Protein AF-E7RQT3-F1 (afdb_monomer_lite)

InterPro domains:
  IPR021632 Protein of unknown function DUF3239 [PF11580] (92-200)
  IPR023124 DUF3239 domain superfamily [G3DSA:2.40.410.10] (87-214)

Organism: NCBI:txid873533

Foldseek 3Di:
DDDPLPFFDDDPLDIASDAAPDDFAVVLLVVFVPLLVVLQVLLVVLQVLLVVLQVVLVVCVVVVVNVVSVVSNVSSVVSNVSSVVSNVVSDCCLRRRFYWWKKWFADLVQTKIKIKDFFASDPPVDTWIKIAIATGDDDPPWDSDGLTIFIWGKDFDDDDPRTTFFIDTHTPSSGDPPNVSRVVSSVVDDVLNSVLNVLPPADPPDPHGGIWIWDQDPPPRHIDTDWDWDDDDFKIATHGPQKDWDKDADPPRKIKIKIFGDDPPGFKIKIKIKDLADDDQVVVVVVVLVVQCVDPQCVQKDKDDWDWDDQANFIWIKIKIWTDDPNQIKIKIWTWGADPRMIMIMMIMGSDPPCCRNVVRGSNGIGGD

Sequence (369 aa):
MENQNETGSSFNFSRASRTSDVEVNKELMKKYDEQRAMFMRLSWRQFGLFLIMFSLSLKLYVDAHWVWGTLPMLIALFALFRFYMYRNAGGSSAYTSGLLVPAIIVRTNPVELVALADVCCDDTGEEQFAYKRFAVKSLPMHKVVEGERIPCMALFGGSTNGQWTNFEPRPLCWVTDDAAAIKRNIDRIEEREWDILSKITDDTSAATDDIVLLDMDKHTGEVRRKTNKIEYEDVSFCYPDSWKTEREEGDNGSYYIDCEKKGDDSSEIITITAVSAQIDVFAKLEETLNTMKEQKVYRNMCTEPVRNVSLGDNDAILCSFVCSFSGTKYFGRIYILNVSGKTFTVLMQDEEDAFENKFKFFTDSFTIK

Radius of gyration: 26.19 Å; chains: 1; bounding box: 65×68×62 Å

Structure (mmCIF, N/CA/C/O backbone):
data_AF-E7RQT3-F1
#
_entry.id   AF-E7RQT3-F1
#
loop_
_atom_site.group_PDB
_atom_site.id
_atom_site.type_symbol
_atom_site.label_atom_id
_atom_site.label_alt_id
_atom_site.label_comp_id
_atom_site.label_asym_id
_atom_site.label_entity_id
_atom_site.label_seq_id
_atom_site.pdbx_PDB_ins_code
_atom_site.Cartn_x
_atom_site.Cartn_y
_atom_site.Cartn_z
_atom_site.occupancy
_atom_site.B_iso_or_equiv
_atom_site.auth_seq_id
_atom_site.auth_comp_id
_atom_site.auth_asym_id
_atom_site.auth_atom_id
_atom_site.pdbx_PDB_model_num
ATOM 1 N N . MET A 1 1 ? 34.048 -25.238 -9.239 1.00 31.42 1 MET A N 1
ATOM 2 C CA . MET A 1 1 ? 32.967 -24.618 -10.027 1.00 31.42 1 MET A CA 1
ATOM 3 C C . MET A 1 1 ? 32.603 -23.354 -9.284 1.00 31.42 1 MET A C 1
ATOM 5 O O . MET A 1 1 ? 32.236 -23.447 -8.121 1.00 31.42 1 MET A O 1
ATOM 9 N N . GLU A 1 2 ? 32.935 -22.213 -9.880 1.00 26.44 2 GLU A N 1
ATOM 10 C CA . GLU A 1 2 ? 32.870 -20.885 -9.264 1.00 26.44 2 GLU A CA 1
ATOM 11 C C . GLU A 1 2 ? 31.447 -20.501 -8.864 1.00 26.44 2 GLU A C 1
ATOM 13 O O . GLU A 1 2 ? 30.480 -20.777 -9.568 1.00 26.44 2 GLU A O 1
ATOM 18 N N . ASN A 1 3 ? 31.360 -19.885 -7.691 1.00 27.86 3 ASN A N 1
ATOM 19 C CA . ASN A 1 3 ? 30.148 -19.508 -6.988 1.00 27.86 3 ASN A CA 1
ATOM 20 C C . ASN A 1 3 ? 29.629 -18.185 -7.583 1.00 27.86 3 ASN A C 1
ATOM 22 O O . ASN A 1 3 ? 30.109 -17.117 -7.209 1.00 27.86 3 ASN A O 1
ATOM 26 N N . GLN A 1 4 ? 28.697 -18.243 -8.540 1.00 30.86 4 GLN A N 1
ATOM 27 C CA . GLN A 1 4 ? 28.063 -17.064 -9.157 1.00 30.86 4 GLN A CA 1
ATOM 28 C C . GLN A 1 4 ? 26.979 -16.446 -8.253 1.00 30.86 4 GLN A C 1
ATOM 30 O O . GLN A 1 4 ? 25.835 -16.254 -8.660 1.00 30.86 4 GLN A O 1
ATOM 35 N N . ASN A 1 5 ? 27.348 -16.084 -7.023 1.00 34.59 5 ASN A N 1
ATOM 36 C CA . ASN A 1 5 ? 26.600 -15.089 -6.251 1.00 34.59 5 ASN A CA 1
ATOM 37 C C . ASN A 1 5 ? 26.983 -13.698 -6.778 1.00 34.59 5 ASN A C 1
ATOM 39 O O . ASN A 1 5 ? 27.710 -12.945 -6.132 1.00 34.59 5 ASN A O 1
ATOM 43 N N . GLU A 1 6 ? 26.568 -13.384 -8.006 1.00 40.81 6 GLU A N 1
ATOM 44 C CA . GLU A 1 6 ? 26.830 -12.084 -8.620 1.00 40.81 6 GLU A CA 1
ATOM 45 C C . GLU A 1 6 ? 25.869 -11.045 -8.027 1.00 40.81 6 GLU A C 1
ATOM 47 O O . GLU A 1 6 ? 24.740 -10.857 -8.481 1.00 40.81 6 GLU A O 1
ATOM 52 N N . THR A 1 7 ? 26.330 -10.381 -6.963 1.00 41.00 7 THR A N 1
ATOM 53 C CA . THR A 1 7 ? 25.746 -9.133 -6.465 1.00 41.00 7 THR A CA 1
ATOM 54 C C . THR A 1 7 ? 25.663 -8.133 -7.616 1.00 41.00 7 THR A C 1
ATOM 56 O O . THR A 1 7 ? 26.686 -7.826 -8.233 1.00 41.00 7 THR A O 1
ATOM 59 N N . GLY A 1 8 ? 24.462 -7.629 -7.906 1.00 42.09 8 GLY A N 1
ATOM 60 C CA . GLY A 1 8 ? 24.250 -6.640 -8.964 1.00 42.09 8 GLY A CA 1
ATOM 61 C C . GLY A 1 8 ? 25.023 -5.342 -8.707 1.00 42.09 8 GLY A C 1
ATOM 62 O O . GLY A 1 8 ? 25.388 -5.025 -7.572 1.00 42.09 8 GLY A O 1
ATOM 63 N N . SER A 1 9 ? 25.286 -4.577 -9.770 1.00 38.34 9 SER A N 1
ATOM 64 C CA . SER A 1 9 ? 25.902 -3.253 -9.647 1.00 38.34 9 SER A CA 1
ATOM 65 C C . SER A 1 9 ? 25.012 -2.329 -8.814 1.00 38.34 9 SER A C 1
ATOM 67 O O . SER A 1 9 ? 23.802 -2.262 -9.033 1.00 38.34 9 SER A O 1
ATOM 69 N N . SER A 1 10 ? 25.602 -1.616 -7.851 1.00 43.25 10 SER A N 1
ATOM 70 C CA . SER A 1 10 ? 24.851 -0.683 -7.016 1.00 43.25 10 SER A CA 1
ATOM 71 C C . SER A 1 10 ? 24.311 0.465 -7.867 1.00 43.25 10 SER A C 1
ATOM 73 O O . SER A 1 10 ? 25.052 1.178 -8.547 1.00 43.25 10 SER A O 1
ATOM 75 N N . PHE A 1 11 ? 22.997 0.656 -7.826 1.00 41.22 11 PHE A N 1
ATOM 76 C CA . PHE A 1 11 ? 22.326 1.796 -8.438 1.00 41.22 11 PHE A CA 1
ATOM 77 C C . PHE A 1 11 ? 21.323 2.350 -7.423 1.00 41.22 11 PHE A C 1
ATOM 79 O O . PHE A 1 11 ? 20.548 1.598 -6.843 1.00 41.22 11 PHE A O 1
ATOM 86 N N . ASN A 1 12 ? 21.367 3.662 -7.162 1.00 41.38 12 ASN A N 1
ATOM 87 C CA . ASN A 1 12 ? 20.548 4.333 -6.138 1.00 41.38 12 ASN A CA 1
ATOM 88 C C . ASN A 1 12 ? 20.672 3.753 -4.711 1.00 41.38 12 ASN A C 1
ATOM 90 O O . ASN A 1 12 ? 19.672 3.642 -4.016 1.00 41.38 12 ASN A O 1
ATOM 94 N N . PHE A 1 13 ? 21.881 3.393 -4.260 1.00 41.84 13 PHE A N 1
ATOM 95 C CA . PHE A 1 13 ? 22.144 2.808 -2.925 1.00 41.84 13 PHE A CA 1
ATOM 96 C C . PHE A 1 13 ? 21.437 1.471 -2.636 1.00 41.84 13 PHE A C 1
ATOM 98 O O . PHE A 1 13 ? 21.632 0.908 -1.567 1.00 41.84 13 PHE A O 1
ATOM 105 N N . SER A 1 14 ? 20.693 0.918 -3.595 1.00 44.56 14 SER A N 1
ATOM 106 C CA . SER A 1 14 ? 20.189 -0.447 -3.533 1.00 44.56 14 SER A CA 1
ATOM 107 C C . SER A 1 14 ? 21.290 -1.406 -3.984 1.00 44.56 14 SER A C 1
ATOM 109 O O . SER A 1 14 ? 21.919 -1.207 -5.032 1.00 44.56 14 SER A O 1
ATOM 111 N N . ARG A 1 15 ? 21.560 -2.430 -3.173 1.00 49.28 15 ARG A N 1
ATOM 112 C CA . ARG A 1 15 ? 22.445 -3.538 -3.525 1.00 49.28 15 ARG A CA 1
ATOM 113 C C . ARG A 1 15 ? 21.573 -4.763 -3.750 1.00 49.28 15 ARG A C 1
ATOM 115 O O . ARG A 1 15 ? 20.912 -5.235 -2.835 1.00 49.28 15 ARG A O 1
ATOM 122 N N . ALA A 1 16 ? 21.564 -5.272 -4.976 1.00 52.59 16 ALA A N 1
ATOM 123 C CA . ALA A 1 16 ? 20.867 -6.509 -5.272 1.00 52.59 16 ALA A CA 1
ATOM 124 C C . ALA A 1 16 ? 21.651 -7.680 -4.658 1.00 52.59 16 ALA A C 1
ATOM 126 O O . ALA A 1 16 ? 22.722 -8.029 -5.162 1.00 52.59 16 ALA A O 1
ATOM 127 N N . SER A 1 17 ? 21.121 -8.294 -3.595 1.00 60.78 17 SER A N 1
ATOM 128 C CA . SER A 1 17 ? 21.601 -9.592 -3.093 1.00 60.78 17 SER A CA 1
ATOM 129 C C . SER A 1 17 ? 21.492 -10.676 -4.176 1.00 60.78 17 SER A C 1
ATOM 131 O O . SER A 1 17 ? 22.317 -11.586 -4.230 1.00 60.78 17 SER A O 1
ATOM 133 N N . ARG A 1 18 ? 20.538 -10.512 -5.110 1.00 78.19 18 ARG A N 1
ATOM 134 C CA . ARG A 1 18 ? 20.384 -11.294 -6.346 1.00 78.19 18 ARG A CA 1
ATOM 135 C C . ARG A 1 18 ? 19.880 -10.445 -7.523 1.00 78.19 18 ARG A C 1
ATOM 137 O O . ARG A 1 18 ? 18.913 -9.700 -7.391 1.00 78.19 18 ARG A O 1
ATOM 144 N N . THR A 1 19 ? 20.498 -10.585 -8.696 1.00 80.00 19 THR A N 1
ATOM 145 C CA . THR A 1 19 ? 20.064 -9.926 -9.948 1.00 80.00 19 THR A CA 1
ATOM 146 C C . THR A 1 19 ? 19.604 -10.938 -11.000 1.00 80.00 19 THR A C 1
ATOM 148 O O . THR A 1 19 ? 19.941 -12.121 -10.912 1.00 80.00 19 THR A O 1
ATOM 151 N N . SER A 1 20 ? 18.854 -10.491 -12.007 1.00 81.88 20 SER A N 1
ATOM 152 C CA . SER A 1 20 ? 18.431 -11.334 -13.128 1.00 81.88 20 SER A CA 1
ATOM 153 C C . SER A 1 20 ? 19.549 -11.531 -14.160 1.00 81.88 20 SER A C 1
ATOM 155 O O . SER A 1 20 ? 20.345 -10.631 -14.408 1.00 81.88 20 SER A O 1
ATOM 157 N N . ASP A 1 21 ? 19.591 -12.714 -14.781 1.00 85.06 21 ASP A N 1
ATOM 158 C CA . ASP A 1 21 ? 20.449 -13.055 -15.931 1.00 85.06 21 ASP A CA 1
ATOM 159 C C . ASP A 1 21 ? 19.801 -12.716 -17.290 1.00 85.06 21 ASP A C 1
ATOM 161 O O . ASP A 1 21 ? 20.327 -13.081 -18.340 1.00 85.06 21 ASP A O 1
ATOM 165 N N . VAL A 1 22 ? 18.639 -12.056 -17.291 1.00 86.38 22 VAL A N 1
ATOM 166 C CA . VAL A 1 22 ? 17.876 -11.763 -18.509 1.00 86.38 22 VAL A CA 1
ATOM 167 C C . VAL A 1 22 ? 18.553 -10.690 -19.368 1.00 86.38 22 VAL A C 1
ATOM 169 O O . VAL A 1 22 ? 18.832 -9.579 -18.915 1.00 86.38 22 VAL A O 1
ATOM 172 N N . GLU A 1 23 ? 18.720 -10.982 -20.660 1.00 87.19 23 GLU A N 1
ATOM 173 C CA . GLU A 1 23 ? 19.093 -9.975 -21.652 1.00 87.19 23 GLU A CA 1
ATOM 174 C C . GLU A 1 23 ? 17.897 -9.064 -21.972 1.00 87.19 23 GLU A C 1
ATOM 176 O O . GLU A 1 23 ? 16.826 -9.519 -22.377 1.00 87.19 23 GLU A O 1
ATOM 181 N N . VAL A 1 24 ? 18.079 -7.752 -21.795 1.00 89.12 24 VAL A N 1
ATOM 182 C CA . VAL A 1 24 ? 17.000 -6.771 -21.967 1.00 89.12 24 VAL A CA 1
ATOM 183 C C . VAL A 1 24 ? 16.692 -6.549 -23.448 1.00 89.12 24 VAL A C 1
ATOM 185 O O . VAL A 1 24 ? 17.368 -5.780 -24.143 1.00 89.12 24 VAL A O 1
ATOM 188 N N . ASN A 1 25 ? 15.584 -7.121 -23.912 1.00 91.94 25 ASN A N 1
ATOM 189 C CA . ASN A 1 25 ? 14.989 -6.790 -25.196 1.00 91.94 25 ASN A CA 1
ATOM 190 C C . ASN A 1 25 ? 14.322 -5.409 -25.119 1.00 91.94 25 ASN A C 1
ATOM 192 O O . ASN A 1 25 ? 13.222 -5.215 -24.587 1.0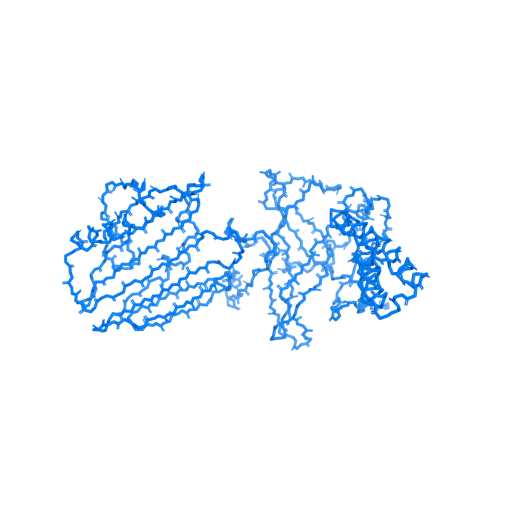0 91.94 25 ASN A O 1
ATOM 196 N N . LYS A 1 26 ? 15.001 -4.416 -25.701 1.00 88.94 26 LYS A N 1
ATOM 197 C CA . LYS A 1 26 ? 14.542 -3.024 -25.692 1.00 88.94 26 LYS A CA 1
ATOM 198 C C . LYS A 1 26 ? 13.195 -2.840 -26.377 1.00 88.94 26 LYS A C 1
ATOM 200 O O . LYS A 1 26 ? 12.496 -1.912 -25.990 1.00 88.94 26 LYS A O 1
ATOM 205 N N . GLU A 1 27 ? 12.838 -3.636 -27.385 1.00 89.81 27 GLU A N 1
ATOM 206 C CA . GLU A 1 27 ? 11.569 -3.489 -28.110 1.00 89.81 27 GLU A CA 1
ATOM 207 C C . GLU A 1 27 ? 10.380 -3.932 -27.262 1.00 89.81 27 GLU A C 1
ATOM 209 O O . GLU A 1 27 ? 9.407 -3.181 -27.153 1.00 89.81 27 GLU A O 1
ATOM 214 N N . LEU A 1 28 ? 10.505 -5.079 -26.585 1.00 91.19 28 LEU A N 1
ATOM 215 C CA . LEU A 1 28 ? 9.524 -5.543 -25.601 1.00 91.19 28 LEU A CA 1
ATOM 216 C C . LEU A 1 28 ? 9.371 -4.518 -24.476 1.00 91.19 28 LEU A C 1
ATOM 218 O O . LEU A 1 28 ? 8.250 -4.098 -24.186 1.00 91.19 28 LEU A O 1
ATOM 222 N N . MET A 1 29 ? 10.494 -3.993 -23.971 1.00 90.06 29 MET A N 1
ATOM 223 C CA . MET A 1 29 ? 10.486 -2.936 -22.959 1.00 90.06 29 MET A CA 1
ATOM 224 C C . MET A 1 29 ? 9.713 -1.700 -23.439 1.00 90.06 29 MET A C 1
ATOM 226 O O . MET A 1 29 ? 8.955 -1.113 -22.678 1.00 90.06 29 MET A O 1
ATOM 230 N N . LYS A 1 30 ? 9.848 -1.271 -24.707 1.00 87.19 30 LYS A N 1
ATOM 231 C CA . LYS A 1 30 ? 9.064 -0.117 -25.197 1.00 87.19 30 LYS A CA 1
ATOM 232 C C . LYS A 1 30 ? 7.568 -0.402 -25.267 1.00 87.19 30 LYS A C 1
ATOM 234 O O . LYS A 1 30 ? 6.799 0.555 -25.205 1.00 87.19 30 LYS A O 1
ATOM 239 N N . LYS A 1 31 ? 7.190 -1.662 -25.476 1.00 89.69 31 LYS A N 1
ATOM 240 C CA . LYS A 1 31 ? 5.811 -2.091 -25.696 1.00 89.69 31 LYS A CA 1
ATOM 241 C C . LYS A 1 31 ? 5.063 -2.332 -24.385 1.00 89.69 31 LYS A C 1
ATOM 243 O O . LYS A 1 31 ? 3.903 -1.944 -24.299 1.00 89.69 31 LYS A O 1
ATOM 248 N N . TYR A 1 32 ? 5.712 -2.966 -23.410 1.00 90.81 32 TYR A N 1
ATOM 249 C CA . TYR A 1 32 ? 5.060 -3.443 -22.188 1.00 90.81 32 TYR A CA 1
ATOM 250 C C . TYR A 1 32 ? 5.449 -2.675 -20.923 1.00 90.81 32 TYR A C 1
ATOM 252 O O . TYR A 1 32 ? 4.638 -2.636 -20.007 1.00 90.81 32 TYR A O 1
ATOM 260 N N . ASP A 1 33 ? 6.626 -2.035 -20.860 1.00 88.88 33 ASP A N 1
ATOM 261 C CA . ASP A 1 33 ? 7.024 -1.284 -19.661 1.00 88.88 33 ASP A CA 1
ATOM 262 C C . ASP A 1 33 ? 6.179 -0.005 -19.516 1.00 88.88 33 ASP A C 1
ATOM 264 O O . ASP A 1 33 ? 6.408 1.023 -20.169 1.00 88.88 33 ASP A O 1
ATOM 268 N N . GLU A 1 34 ? 5.181 -0.087 -18.639 1.00 87.06 34 GLU A N 1
ATOM 269 C CA . GLU A 1 34 ? 4.233 0.993 -18.367 1.00 87.06 34 GLU A CA 1
ATOM 270 C C . GLU A 1 34 ? 4.901 2.182 -17.663 1.00 87.06 34 GLU A C 1
ATOM 272 O O . GLU A 1 34 ? 4.608 3.342 -17.980 1.00 87.06 34 GLU A O 1
ATOM 277 N N . GLN A 1 35 ? 5.869 1.907 -16.783 1.00 82.62 35 GLN A N 1
ATOM 278 C CA . GLN A 1 35 ? 6.643 2.924 -16.069 1.00 82.62 35 GLN A CA 1
ATOM 279 C C . GLN A 1 35 ? 7.480 3.747 -17.050 1.00 82.62 35 GLN A C 1
ATOM 281 O O . GLN A 1 35 ? 7.523 4.981 -17.002 1.00 82.62 35 GLN A O 1
ATOM 286 N N . ARG A 1 36 ? 8.093 3.084 -18.034 1.00 83.19 36 ARG A N 1
ATOM 287 C CA . ARG A 1 36 ? 8.847 3.758 -19.093 1.00 83.19 36 ARG A CA 1
ATOM 288 C C . ARG A 1 36 ? 7.979 4.735 -19.879 1.00 83.19 36 ARG A C 1
ATOM 290 O O . ARG A 1 36 ? 8.444 5.834 -20.183 1.00 83.19 36 ARG A O 1
ATOM 297 N N . ALA A 1 37 ? 6.747 4.370 -20.230 1.00 82.19 37 ALA A N 1
ATOM 298 C CA . ALA A 1 37 ? 5.851 5.265 -20.964 1.00 82.19 37 ALA A CA 1
ATOM 299 C C . ALA A 1 37 ? 5.554 6.550 -20.167 1.00 82.19 37 ALA A C 1
ATOM 301 O O . ALA A 1 37 ? 5.621 7.654 -20.724 1.00 82.19 37 ALA A O 1
ATOM 302 N N . MET A 1 38 ? 5.315 6.417 -18.859 1.00 83.50 38 MET A N 1
ATOM 303 C CA . MET A 1 38 ? 5.130 7.545 -17.943 1.00 83.50 38 MET A CA 1
ATOM 304 C C . MET A 1 38 ? 6.377 8.441 -17.878 1.00 83.50 38 MET A C 1
ATOM 306 O O . MET A 1 38 ? 6.277 9.646 -18.141 1.00 83.50 38 MET A O 1
ATOM 310 N N . PHE A 1 39 ? 7.563 7.873 -17.630 1.00 84.56 39 PHE A N 1
ATOM 311 C CA . PHE A 1 39 ? 8.820 8.635 -17.588 1.00 84.56 39 PHE A CA 1
ATOM 312 C C . PHE A 1 39 ? 9.140 9.316 -18.922 1.00 84.56 39 PHE A C 1
ATOM 314 O O . PHE A 1 39 ? 9.567 10.473 -18.948 1.00 84.56 39 PHE A O 1
ATOM 321 N N . MET A 1 40 ? 8.875 8.652 -20.049 1.00 85.94 40 MET A N 1
ATOM 322 C CA . MET A 1 40 ? 9.055 9.239 -21.375 1.00 85.94 40 MET A CA 1
ATOM 323 C C . MET A 1 40 ? 8.134 10.445 -21.585 1.00 85.94 40 MET A C 1
ATOM 325 O O . MET A 1 40 ? 8.602 11.484 -22.057 1.00 85.94 40 MET A O 1
ATOM 329 N N . ARG A 1 41 ? 6.859 10.360 -21.187 1.00 86.75 41 ARG A N 1
ATOM 330 C CA . ARG A 1 41 ? 5.919 11.490 -21.257 1.00 86.75 41 ARG A CA 1
ATOM 331 C C . ARG A 1 41 ? 6.383 12.663 -20.390 1.00 86.75 41 ARG A C 1
ATOM 333 O O . ARG A 1 41 ? 6.369 13.801 -20.858 1.00 86.75 41 ARG A O 1
ATOM 340 N N . LEU A 1 42 ? 6.825 12.400 -19.159 1.00 88.62 42 LEU A N 1
ATOM 341 C CA . LEU A 1 42 ? 7.365 13.426 -18.260 1.00 88.62 42 LEU A CA 1
ATOM 342 C C . LEU A 1 42 ? 8.636 14.072 -18.824 1.00 88.62 42 LEU A C 1
ATOM 344 O O . LEU A 1 42 ? 8.757 15.297 -18.787 1.00 88.62 42 LEU A O 1
ATOM 348 N N . SER A 1 43 ? 9.537 13.279 -19.413 1.00 88.25 43 SER A N 1
ATOM 349 C CA . SER A 1 43 ? 10.766 13.788 -20.029 1.00 88.25 43 SER A CA 1
ATOM 350 C C . SER A 1 43 ? 10.459 14.796 -21.141 1.00 88.25 43 SER A C 1
ATOM 352 O O . SER A 1 43 ? 10.984 15.907 -21.125 1.00 88.25 43 SER A O 1
ATOM 354 N N . TRP A 1 44 ? 9.529 14.482 -22.048 1.00 91.81 44 TRP A N 1
ATOM 355 C CA . TRP A 1 44 ? 9.173 15.381 -23.146 1.00 91.81 44 TRP A CA 1
ATOM 356 C C . TRP A 1 44 ? 8.538 16.691 -22.672 1.00 91.81 44 TRP A C 1
ATOM 358 O O . TRP A 1 44 ? 8.802 17.736 -23.265 1.00 91.81 44 TRP A O 1
ATOM 368 N N . ARG A 1 45 ? 7.771 16.674 -21.571 1.00 92.94 45 ARG A N 1
ATOM 369 C CA . ARG A 1 45 ? 7.249 17.908 -20.952 1.00 92.94 45 ARG A CA 1
ATOM 370 C C . ARG A 1 45 ? 8.384 18.807 -20.457 1.00 92.94 45 ARG A C 1
ATOM 372 O O . ARG A 1 45 ? 8.355 20.008 -20.709 1.00 92.94 45 ARG A O 1
ATOM 379 N N . GLN A 1 46 ? 9.394 18.231 -19.802 1.00 93.44 46 GLN A N 1
ATOM 380 C CA . GLN A 1 46 ? 10.559 18.986 -19.326 1.00 93.44 46 GLN A CA 1
ATOM 381 C C . GLN A 1 46 ? 11.418 19.511 -20.475 1.00 93.44 46 GLN A C 1
ATOM 383 O O . GLN A 1 46 ? 11.901 20.637 -20.417 1.00 93.44 46 GLN A O 1
ATOM 388 N N . PHE A 1 47 ? 11.552 18.741 -21.554 1.00 95.94 47 PHE A N 1
ATOM 389 C CA . PHE A 1 47 ? 12.253 19.205 -22.746 1.00 95.94 47 PHE A CA 1
ATOM 390 C C . PHE A 1 47 ? 11.539 20.391 -23.411 1.00 95.94 47 PHE A C 1
ATOM 392 O O . PHE A 1 47 ? 12.184 21.365 -23.790 1.00 95.94 47 PHE A O 1
ATOM 399 N N . GLY A 1 48 ? 10.204 20.358 -23.489 1.00 95.94 48 GLY A N 1
ATOM 400 C CA . GLY A 1 48 ? 9.413 21.502 -23.949 1.00 95.94 48 GLY A CA 1
ATOM 401 C C . GLY A 1 48 ? 9.622 22.747 -23.080 1.00 95.94 48 GLY A C 1
ATOM 402 O O . GLY A 1 48 ? 9.869 23.828 -23.612 1.00 95.94 48 GLY A O 1
ATOM 403 N N . LEU A 1 49 ? 9.598 22.592 -21.749 1.00 96.38 49 LEU A N 1
ATOM 404 C CA . LEU A 1 49 ? 9.886 23.684 -20.811 1.00 96.38 49 LEU A CA 1
ATOM 405 C C . LEU A 1 49 ? 11.301 24.248 -21.009 1.00 96.38 49 LEU A C 1
ATOM 407 O O . LEU A 1 49 ? 11.467 25.465 -21.048 1.00 96.38 49 LEU A O 1
ATOM 411 N N . PHE A 1 50 ? 12.302 23.380 -21.192 1.00 97.75 50 PHE A N 1
ATOM 412 C CA . PHE A 1 50 ? 13.668 23.790 -21.516 1.00 97.75 50 PHE A CA 1
ATOM 413 C C . PHE A 1 50 ? 13.703 24.676 -22.765 1.00 97.75 50 PHE A C 1
ATOM 415 O O . PHE A 1 50 ? 14.244 25.775 -22.697 1.00 97.75 50 PHE A O 1
ATOM 422 N N . LEU A 1 51 ? 13.085 24.254 -23.875 1.00 98.00 51 LEU A N 1
ATOM 423 C CA . LEU A 1 51 ? 13.090 25.027 -25.123 1.00 98.00 51 LEU A CA 1
ATOM 424 C C . LEU A 1 51 ? 12.440 26.409 -24.960 1.00 98.00 51 LEU A C 1
ATOM 426 O O . LEU A 1 51 ? 12.974 27.397 -25.468 1.00 98.00 51 LEU A O 1
ATOM 430 N N . ILE A 1 52 ? 11.324 26.495 -24.228 1.00 97.88 52 ILE A N 1
ATOM 431 C CA . ILE A 1 52 ? 10.621 27.761 -23.964 1.00 97.88 52 ILE A CA 1
ATOM 432 C C . ILE A 1 52 ? 11.500 28.700 -23.131 1.00 97.88 52 ILE A C 1
ATOM 434 O O . ILE A 1 52 ? 11.732 29.846 -23.522 1.00 97.88 52 ILE A O 1
ATOM 438 N N . MET A 1 53 ? 12.023 28.212 -22.005 1.00 97.69 53 MET A N 1
ATOM 439 C CA . MET A 1 53 ? 12.800 29.025 -21.067 1.00 97.69 53 MET A CA 1
ATOM 440 C C . MET A 1 53 ? 14.163 29.421 -21.637 1.00 97.69 53 MET A C 1
ATOM 442 O O . MET A 1 53 ? 14.607 30.554 -21.450 1.00 97.69 53 MET A O 1
ATOM 446 N N . PHE A 1 54 ? 14.795 28.529 -22.401 1.00 97.94 54 PHE A N 1
ATOM 447 C CA . PHE A 1 54 ? 16.039 28.814 -23.106 1.00 97.94 54 PHE A CA 1
ATOM 448 C C . PHE A 1 54 ? 15.840 29.887 -24.184 1.00 97.94 54 PHE A C 1
ATOM 450 O O . PHE A 1 54 ? 16.614 30.839 -24.253 1.00 97.94 54 PHE A O 1
ATOM 457 N N . SER A 1 55 ? 14.758 29.800 -24.968 1.00 97.06 55 SER A N 1
ATOM 458 C CA . SER A 1 55 ? 14.428 30.813 -25.981 1.00 97.06 55 SER A CA 1
ATOM 459 C C . SER A 1 55 ? 14.131 32.181 -25.356 1.00 97.06 55 SER A C 1
ATOM 461 O O . SER A 1 55 ? 14.604 33.203 -25.854 1.00 97.06 55 SER A O 1
ATOM 463 N N . LEU A 1 56 ? 13.392 32.212 -24.238 1.00 96.44 56 LEU A N 1
ATOM 464 C CA . LEU A 1 56 ? 13.129 33.439 -23.479 1.00 96.44 56 LEU A CA 1
ATOM 465 C C . LEU A 1 56 ? 14.425 34.059 -22.944 1.00 96.44 56 LEU A C 1
ATOM 467 O O . LEU A 1 56 ? 14.627 35.265 -23.067 1.00 96.44 56 LEU A O 1
ATOM 471 N N . SER A 1 57 ? 15.312 33.233 -22.386 1.00 96.31 57 SER A N 1
ATOM 472 C CA . SER A 1 57 ? 16.615 33.675 -21.895 1.00 96.31 57 SER A CA 1
ATOM 473 C C . SER A 1 57 ? 17.458 34.294 -23.013 1.00 96.31 57 SER A C 1
ATOM 475 O O . SER A 1 57 ? 17.927 35.422 -22.866 1.00 96.31 57 SER A O 1
ATOM 477 N N . LEU A 1 58 ? 17.577 33.615 -24.162 1.00 96.25 58 LEU A N 1
ATOM 478 C CA . LEU A 1 58 ? 18.303 34.130 -25.327 1.00 96.25 58 LEU A CA 1
ATOM 479 C C . LEU A 1 58 ? 17.752 35.479 -25.794 1.00 96.25 58 LEU A C 1
ATOM 481 O O . LEU A 1 58 ? 18.531 36.401 -26.024 1.00 96.25 58 LEU A O 1
ATOM 485 N N . LYS A 1 59 ? 16.424 35.620 -25.880 1.00 95.38 59 LYS A N 1
ATOM 486 C CA . LYS A 1 59 ? 15.788 36.889 -26.251 1.00 95.38 59 LYS A CA 1
ATOM 487 C C . LYS A 1 59 ? 16.163 38.014 -25.280 1.00 95.38 59 LYS A C 1
ATOM 489 O O . LYS A 1 59 ? 16.567 39.083 -25.719 1.00 95.38 59 LYS A O 1
ATOM 494 N N . LEU A 1 60 ? 16.093 37.767 -23.971 1.00 95.50 60 LEU A N 1
ATOM 495 C CA . LEU A 1 60 ? 16.439 38.770 -22.957 1.00 95.50 60 LEU A CA 1
ATOM 496 C C . LEU A 1 60 ? 17.920 39.167 -23.001 1.00 95.50 60 LEU A C 1
ATOM 498 O O . LEU A 1 60 ? 18.241 40.332 -22.772 1.00 95.50 60 LEU A O 1
ATOM 502 N N . TYR A 1 61 ? 18.817 38.234 -23.329 1.00 94.00 61 TYR A N 1
ATOM 503 C CA . TYR A 1 61 ? 20.227 38.557 -23.554 1.00 94.00 61 TYR A CA 1
ATOM 504 C C . TYR A 1 61 ? 20.439 39.418 -24.804 1.00 94.00 61 TYR A C 1
ATOM 506 O O . TYR A 1 61 ? 21.218 40.369 -24.744 1.00 94.00 61 TYR A O 1
ATOM 514 N N . VAL A 1 62 ? 19.732 39.128 -25.902 1.00 94.88 62 VAL A N 1
ATOM 515 C CA . VAL A 1 62 ? 19.758 39.954 -27.125 1.00 94.88 62 VAL A CA 1
ATOM 516 C C . VAL A 1 62 ? 19.233 41.364 -26.845 1.00 94.88 62 VAL A C 1
ATOM 518 O O . VAL A 1 62 ? 19.844 42.338 -27.276 1.00 94.88 62 VAL A O 1
ATOM 521 N N . ASP A 1 63 ? 18.174 41.482 -26.044 1.00 94.00 63 ASP A N 1
ATOM 522 C CA . ASP A 1 63 ? 17.577 42.760 -25.644 1.00 94.00 63 ASP A CA 1
ATOM 523 C C . ASP A 1 63 ? 18.386 43.486 -24.542 1.00 94.00 63 ASP A C 1
ATOM 525 O O . ASP A 1 63 ? 17.888 44.433 -23.937 1.00 94.00 63 ASP A O 1
ATOM 529 N N . ALA A 1 64 ? 19.614 43.045 -24.234 1.00 91.31 64 ALA A N 1
ATOM 530 C CA . ALA A 1 64 ? 20.504 43.593 -23.201 1.00 91.31 64 ALA A CA 1
ATOM 531 C C . ALA A 1 64 ? 19.946 43.580 -21.757 1.00 91.31 64 ALA A C 1
ATOM 533 O O . ALA A 1 64 ? 20.473 44.249 -20.867 1.00 91.31 64 ALA A O 1
ATOM 534 N N . HIS A 1 65 ? 18.939 42.749 -21.475 1.00 89.00 65 HIS A N 1
ATOM 535 C CA . HIS A 1 65 ? 18.373 42.518 -20.141 1.00 89.00 65 HIS A CA 1
ATOM 536 C C . HIS A 1 65 ? 19.059 41.332 -19.440 1.00 89.00 65 HIS A C 1
ATOM 538 O O . HIS A 1 65 ? 18.419 40.386 -18.982 1.00 89.00 65 HIS A O 1
ATOM 544 N N . TRP A 1 66 ? 20.387 41.379 -19.344 1.00 85.00 66 TRP A N 1
ATOM 545 C CA . TRP A 1 66 ? 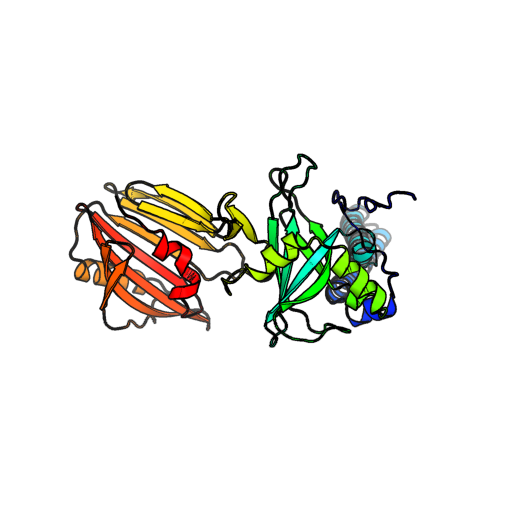21.244 40.298 -18.836 1.00 85.00 66 TRP A CA 1
ATOM 546 C C . TRP A 1 66 ? 20.859 39.768 -17.443 1.00 85.00 66 TRP A C 1
ATOM 548 O O . TRP A 1 66 ? 20.862 38.555 -17.248 1.00 85.00 66 TRP A O 1
ATOM 558 N N . VAL A 1 67 ? 20.461 40.635 -16.501 1.00 87.56 67 VAL A N 1
ATOM 559 C CA . VAL A 1 67 ? 19.999 40.223 -15.156 1.00 87.56 67 VAL A CA 1
ATOM 560 C C . VAL A 1 67 ? 18.694 39.422 -15.222 1.00 87.56 67 VAL A C 1
ATOM 562 O O . VAL A 1 67 ? 18.517 38.471 -14.471 1.00 87.56 67 VAL A O 1
ATOM 565 N N . TRP A 1 68 ? 17.792 39.761 -16.144 1.00 88.44 68 TRP A N 1
ATOM 566 C CA . TRP A 1 68 ? 16.520 39.054 -16.313 1.00 88.44 68 TRP A CA 1
ATOM 567 C C . TRP A 1 68 ? 16.652 37.806 -17.188 1.00 88.44 68 TRP A C 1
ATOM 569 O O . TRP A 1 68 ? 15.804 36.926 -17.107 1.00 88.44 68 TRP A O 1
ATOM 579 N N . GLY A 1 69 ? 17.717 37.701 -17.990 1.00 92.00 69 GLY A N 1
ATOM 580 C CA . GLY A 1 69 ? 18.035 36.519 -18.793 1.00 92.00 69 GLY A CA 1
ATOM 581 C C . GLY A 1 69 ? 18.604 35.345 -17.985 1.00 92.00 69 GLY A C 1
ATOM 582 O O . GLY A 1 69 ? 18.422 34.193 -18.387 1.00 92.00 69 GLY A O 1
ATOM 583 N N . THR A 1 70 ? 19.234 35.595 -16.831 1.00 94.06 70 THR A N 1
ATOM 584 C CA . THR A 1 70 ? 19.839 34.539 -15.991 1.00 94.06 70 THR A CA 1
ATOM 585 C C . THR A 1 70 ? 18.796 33.659 -15.301 1.00 94.06 70 THR A C 1
ATOM 587 O O . THR A 1 70 ? 18.935 32.438 -15.294 1.00 94.06 70 THR A O 1
ATOM 590 N N . LEU A 1 71 ? 17.723 34.243 -14.760 1.00 94.69 71 LEU A N 1
ATOM 591 C CA . LEU A 1 71 ? 16.654 33.499 -14.086 1.00 94.69 71 LEU A CA 1
ATOM 592 C C . LEU A 1 71 ? 16.002 32.421 -14.985 1.00 94.69 71 LEU A C 1
ATOM 594 O O . LEU A 1 71 ? 15.967 31.256 -14.578 1.00 94.69 71 LEU A O 1
ATOM 598 N N . PRO A 1 72 ? 15.538 32.728 -16.214 1.00 95.62 72 PRO A N 1
ATOM 599 C CA . PRO A 1 72 ? 15.004 31.712 -17.112 1.00 95.62 72 PRO A CA 1
ATOM 600 C C . PRO A 1 72 ? 16.071 30.720 -17.589 1.00 95.62 72 PRO A C 1
ATOM 602 O O . PRO A 1 72 ? 15.733 29.561 -17.819 1.00 95.62 72 PRO A O 1
ATOM 605 N N . MET A 1 73 ? 17.349 31.116 -17.673 1.00 96.56 73 MET A N 1
ATOM 606 C CA . MET A 1 73 ? 18.441 30.180 -17.979 1.00 96.56 73 MET A CA 1
ATOM 607 C C . MET A 1 73 ? 18.581 29.103 -16.897 1.00 96.56 73 MET A C 1
ATOM 609 O O . MET A 1 73 ? 18.699 27.924 -17.221 1.00 96.56 73 MET A O 1
ATOM 613 N N . LEU A 1 74 ? 18.524 29.472 -15.613 1.00 96.56 74 LEU A N 1
ATOM 614 C CA . LEU A 1 74 ? 18.598 28.502 -14.513 1.00 96.56 74 LEU A CA 1
ATOM 615 C C . LEU A 1 74 ? 17.421 27.520 -14.541 1.00 96.56 74 LEU A C 1
ATOM 617 O O . LEU A 1 74 ? 17.621 26.316 -14.387 1.00 96.56 74 LEU A O 1
ATOM 621 N N . ILE A 1 75 ? 16.208 28.014 -14.810 1.00 96.75 75 ILE A N 1
ATOM 622 C CA . ILE A 1 75 ? 15.020 27.161 -14.969 1.00 96.75 75 ILE A CA 1
ATOM 623 C C . ILE A 1 75 ? 15.187 26.228 -16.176 1.00 96.75 75 ILE A C 1
ATOM 625 O O . ILE A 1 75 ? 14.862 25.045 -16.083 1.00 96.75 75 ILE A O 1
ATOM 629 N N . ALA A 1 76 ? 15.732 26.724 -17.291 1.00 97.25 76 ALA A N 1
ATOM 630 C CA . ALA A 1 76 ? 16.011 25.911 -18.470 1.00 97.25 76 ALA A CA 1
ATOM 631 C C . ALA A 1 76 ? 17.014 24.790 -18.151 1.00 97.25 76 ALA A C 1
ATOM 633 O O . ALA A 1 76 ? 16.747 23.626 -18.444 1.00 97.25 76 ALA A O 1
ATOM 634 N N . LEU A 1 77 ? 18.133 25.107 -17.497 1.00 97.38 77 LEU A N 1
ATOM 635 C CA . LEU A 1 77 ? 19.134 24.113 -17.101 1.00 97.38 77 LEU A CA 1
ATOM 636 C C . LEU A 1 77 ? 18.559 23.073 -16.135 1.00 97.38 77 LEU A C 1
ATOM 638 O O . LEU A 1 77 ? 18.812 21.881 -16.304 1.00 97.38 77 LEU A O 1
ATOM 642 N N . PHE A 1 78 ? 17.734 23.492 -15.174 1.00 96.56 78 PHE A N 1
ATOM 643 C CA . PHE A 1 78 ? 17.043 22.568 -14.276 1.00 96.56 78 PHE A CA 1
ATOM 644 C C . PHE A 1 78 ? 16.059 21.657 -15.029 1.00 96.56 78 PHE A C 1
ATOM 646 O O . PHE A 1 78 ? 16.030 20.447 -14.797 1.00 96.56 78 PHE A O 1
ATOM 653 N N . ALA A 1 79 ? 15.300 22.198 -15.986 1.00 95.31 79 ALA A N 1
ATOM 654 C CA . ALA A 1 79 ? 14.413 21.413 -16.844 1.00 95.31 79 ALA A CA 1
ATOM 655 C C . ALA A 1 79 ? 15.195 20.415 -17.720 1.00 95.31 79 ALA A C 1
ATOM 657 O O . ALA A 1 79 ? 14.788 19.260 -17.860 1.00 95.31 79 ALA A O 1
ATOM 658 N N . LEU A 1 80 ? 16.353 20.815 -18.254 1.00 96.56 80 LEU A N 1
ATOM 659 C CA . LEU A 1 80 ? 17.240 19.939 -19.022 1.00 96.56 80 LEU A CA 1
ATOM 660 C C . LEU A 1 80 ? 17.829 18.820 -18.153 1.00 96.56 80 LEU A C 1
ATOM 662 O O . LEU A 1 80 ? 17.838 17.659 -18.560 1.00 96.56 80 LEU A O 1
ATOM 666 N N . PHE A 1 81 ? 18.264 19.141 -16.934 1.00 95.38 81 PHE A N 1
ATOM 667 C CA . PHE A 1 81 ? 18.687 18.146 -15.950 1.00 95.38 81 PHE A CA 1
ATOM 668 C C . PHE A 1 81 ? 17.566 17.130 -15.670 1.00 95.38 81 PHE A C 1
ATOM 670 O O . PHE A 1 81 ? 17.790 15.919 -15.744 1.00 95.38 81 PHE A O 1
ATOM 677 N N . ARG A 1 82 ? 16.331 17.602 -15.442 1.00 92.00 82 ARG A N 1
ATOM 678 C CA . ARG A 1 82 ? 15.156 16.737 -15.236 1.00 92.00 82 ARG A CA 1
ATOM 679 C C . ARG A 1 82 ? 14.844 15.876 -16.460 1.00 92.00 82 ARG A C 1
ATOM 681 O O . ARG A 1 82 ? 14.489 14.712 -16.293 1.00 92.00 82 ARG A O 1
ATOM 688 N N . PHE A 1 83 ? 15.009 16.400 -17.676 1.00 92.75 83 PHE A N 1
ATOM 689 C CA . PHE A 1 83 ? 14.873 15.619 -18.909 1.00 92.75 83 PHE A CA 1
ATOM 690 C C . PHE A 1 83 ? 15.823 14.416 -18.920 1.00 92.75 83 PHE A C 1
ATOM 692 O O . PHE A 1 83 ? 15.364 13.288 -19.113 1.00 92.75 83 PHE A O 1
ATOM 699 N N . TYR A 1 84 ? 17.116 14.629 -18.658 1.00 90.38 84 TYR A N 1
ATOM 700 C CA . TYR A 1 84 ? 18.093 13.537 -18.613 1.00 90.38 84 TYR A CA 1
ATOM 701 C C . TYR A 1 84 ? 17.808 12.546 -17.482 1.00 90.38 84 TYR A C 1
ATOM 703 O O . TYR A 1 84 ? 17.822 11.339 -17.726 1.00 90.38 84 TYR A O 1
ATOM 711 N N . MET A 1 85 ? 17.469 13.038 -16.287 1.00 86.62 85 MET A N 1
ATOM 712 C CA . MET A 1 85 ? 17.084 12.193 -15.151 1.00 86.62 85 MET A CA 1
ATOM 713 C C . MET A 1 85 ? 15.916 11.263 -15.498 1.00 86.62 85 MET A C 1
ATOM 715 O O . MET A 1 85 ? 16.013 10.054 -15.296 1.00 86.62 85 MET A O 1
ATOM 719 N N . TYR A 1 86 ? 14.837 11.785 -16.089 1.00 86.00 86 TYR A N 1
ATOM 720 C CA . TYR A 1 86 ? 13.684 10.961 -16.469 1.00 86.00 86 TYR A CA 1
ATOM 721 C C . TYR A 1 86 ? 13.993 9.969 -17.589 1.00 86.00 86 TYR A C 1
ATOM 723 O O . TYR A 1 86 ? 13.499 8.842 -17.567 1.00 86.00 86 TYR A O 1
ATOM 731 N N . ARG A 1 87 ? 14.826 10.349 -18.564 1.00 83.44 87 ARG A N 1
ATOM 732 C CA . ARG A 1 87 ? 15.258 9.410 -19.607 1.00 83.44 87 ARG A CA 1
ATOM 733 C C . ARG A 1 87 ? 16.095 8.268 -19.047 1.00 83.44 87 ARG A C 1
ATOM 735 O O . ARG A 1 87 ? 15.963 7.151 -19.538 1.00 83.44 87 ARG A O 1
ATOM 742 N N . ASN A 1 88 ? 16.928 8.554 -18.051 1.00 80.75 88 ASN A N 1
ATOM 743 C CA . ASN A 1 88 ? 17.725 7.546 -17.368 1.00 80.75 88 ASN A CA 1
ATOM 744 C C . ASN A 1 88 ? 16.842 6.608 -16.526 1.00 80.75 88 ASN A C 1
ATOM 746 O O . ASN A 1 88 ? 16.992 5.395 -16.613 1.00 80.75 88 ASN A O 1
ATOM 750 N N . ALA A 1 89 ? 15.864 7.154 -15.794 1.00 75.75 89 ALA A N 1
ATOM 751 C CA . ALA A 1 89 ? 14.909 6.376 -14.994 1.00 75.75 89 ALA A CA 1
ATOM 752 C C . ALA A 1 89 ? 14.002 5.452 -15.837 1.00 75.75 89 ALA A C 1
ATOM 754 O O . ALA A 1 89 ? 13.647 4.357 -15.410 1.00 75.75 89 ALA A O 1
ATOM 755 N N . GLY A 1 90 ? 13.653 5.862 -17.062 1.00 74.94 90 GLY A N 1
ATOM 756 C CA . GLY A 1 90 ? 12.933 5.026 -18.035 1.00 74.94 90 GLY A CA 1
ATOM 757 C C . GLY A 1 90 ? 13.831 4.101 -18.874 1.00 74.94 90 GLY A C 1
ATOM 758 O O . GLY A 1 90 ? 13.386 3.582 -19.903 1.00 74.94 90 GLY A O 1
ATOM 759 N N . GLY A 1 91 ? 15.111 3.978 -18.516 1.00 77.81 91 GLY A N 1
ATOM 760 C CA . GLY A 1 91 ? 16.093 3.147 -19.204 1.00 77.81 91 GLY A CA 1
ATOM 761 C C . GLY A 1 91 ? 16.043 1.676 -18.787 1.00 77.81 91 GLY A C 1
ATOM 762 O O . GLY A 1 91 ? 15.273 1.271 -17.924 1.00 77.81 91 GLY A O 1
ATOM 763 N N . SER A 1 92 ? 16.914 0.867 -19.392 1.00 79.50 92 SER A N 1
ATOM 764 C CA . SER A 1 92 ? 17.069 -0.552 -19.046 1.00 79.50 92 SER A CA 1
ATOM 765 C C . SER A 1 92 ? 17.739 -0.784 -17.688 1.00 79.50 92 SER A C 1
ATOM 767 O O . SER A 1 92 ? 17.768 -1.921 -17.230 1.00 79.50 92 SER A O 1
ATOM 769 N N . SER A 1 93 ? 18.262 0.266 -17.044 1.00 76.06 93 SER A N 1
ATOM 770 C CA . SER A 1 93 ? 18.943 0.183 -15.745 1.00 76.06 93 SER A CA 1
ATOM 771 C C . SER A 1 93 ? 18.067 -0.440 -14.660 1.00 76.06 93 SER A C 1
ATOM 773 O O . SER A 1 93 ? 18.578 -1.174 -13.822 1.00 76.06 93 SER A O 1
ATOM 775 N N . ALA A 1 94 ? 16.748 -0.231 -14.720 1.00 77.75 94 ALA A N 1
ATOM 776 C CA . ALA A 1 94 ? 15.800 -0.856 -13.800 1.00 77.75 94 ALA A CA 1
ATOM 777 C C . ALA A 1 94 ? 15.834 -2.393 -13.841 1.00 77.75 94 ALA A C 1
ATOM 779 O O . ALA A 1 94 ? 15.636 -3.034 -12.815 1.00 77.75 94 ALA A O 1
ATOM 780 N N . TYR A 1 95 ? 16.140 -2.978 -15.001 1.00 83.44 95 TYR A N 1
ATOM 781 C CA . TYR A 1 95 ? 16.217 -4.429 -15.177 1.00 83.44 95 TYR A CA 1
ATOM 782 C C . TYR A 1 95 ? 17.628 -4.983 -14.982 1.00 83.44 95 TYR A C 1
ATOM 7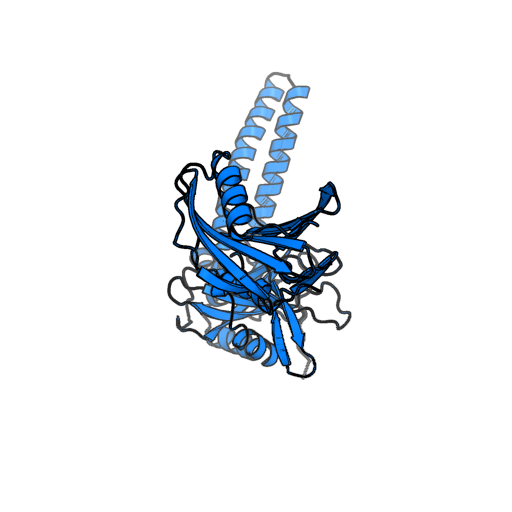84 O O . TYR A 1 95 ? 17.771 -6.158 -14.677 1.00 83.44 95 TYR A O 1
ATOM 792 N N . THR A 1 96 ? 18.671 -4.163 -15.147 1.00 82.12 96 THR A N 1
ATOM 793 C CA . THR A 1 96 ? 20.067 -4.614 -14.991 1.00 82.12 96 THR A CA 1
ATOM 794 C C . THR A 1 96 ? 20.619 -4.407 -13.583 1.00 82.12 96 THR A C 1
ATOM 796 O O . THR A 1 96 ? 21.550 -5.101 -13.187 1.00 82.12 96 THR A O 1
ATOM 799 N N . SER A 1 97 ? 20.086 -3.431 -12.847 1.00 79.06 97 SER A N 1
ATOM 800 C CA . SER A 1 97 ? 20.587 -3.023 -11.527 1.00 79.06 97 SER A CA 1
ATOM 801 C C . SER A 1 97 ? 19.558 -3.189 -10.406 1.00 79.06 97 SER A C 1
ATOM 803 O O . SER A 1 97 ? 19.862 -2.881 -9.259 1.00 79.06 97 SER A O 1
ATOM 805 N N . GLY A 1 98 ? 18.342 -3.643 -10.723 1.00 82.25 98 GLY A N 1
ATOM 806 C CA . GLY A 1 98 ? 17.326 -3.945 -9.716 1.00 82.25 98 GLY A CA 1
ATOM 807 C C . GLY A 1 98 ? 17.620 -5.228 -8.937 1.00 82.25 98 GLY A C 1
ATOM 808 O O . GLY A 1 98 ? 18.457 -6.041 -9.332 1.00 82.25 98 GLY A O 1
ATOM 809 N N . LEU A 1 99 ? 16.884 -5.426 -7.848 1.00 88.19 99 LEU A N 1
ATOM 810 C CA . LEU A 1 99 ? 16.823 -6.693 -7.125 1.00 88.19 99 LEU A CA 1
ATOM 811 C C . LEU A 1 99 ? 15.790 -7.607 -7.785 1.00 88.19 99 LEU A C 1
ATOM 813 O O . LEU A 1 99 ? 14.683 -7.166 -8.096 1.00 88.19 99 LEU A O 1
ATOM 817 N N . LEU A 1 100 ? 16.127 -8.882 -7.963 1.00 92.25 100 LEU A N 1
ATOM 818 C CA . LEU A 1 100 ? 15.146 -9.892 -8.351 1.00 92.25 100 LEU A CA 1
ATOM 819 C C . LEU A 1 100 ? 14.194 -10.149 -7.173 1.00 92.25 100 LEU A C 1
ATOM 821 O O . LEU A 1 100 ? 14.636 -10.540 -6.094 1.00 92.25 100 LEU A O 1
ATOM 825 N N . VAL A 1 101 ? 12.896 -9.951 -7.370 1.00 93.38 101 VAL A N 1
ATOM 826 C CA . VAL A 1 101 ? 11.861 -10.110 -6.341 1.00 93.38 101 VAL A CA 1
ATOM 827 C C . VAL A 1 101 ? 10.697 -10.962 -6.855 1.00 93.38 101 VAL A C 1
ATOM 829 O O . VAL A 1 101 ? 10.376 -10.901 -8.049 1.00 93.38 101 VAL A O 1
ATOM 832 N N . PRO A 1 102 ? 10.045 -11.764 -5.999 1.00 95.50 102 PRO A N 1
ATOM 833 C CA . PRO A 1 102 ? 8.862 -12.507 -6.398 1.00 95.50 102 PRO A CA 1
ATOM 834 C C . PRO A 1 102 ? 7.615 -11.631 -6.409 1.00 95.50 102 PRO A C 1
ATOM 836 O O . PRO A 1 102 ? 7.457 -10.721 -5.593 1.00 95.50 102 PRO A O 1
ATOM 839 N N . ALA A 1 103 ? 6.693 -11.967 -7.305 1.00 96.00 103 ALA A N 1
ATOM 840 C CA . ALA A 1 103 ? 5.324 -11.487 -7.278 1.00 96.00 103 ALA A CA 1
ATOM 841 C C . ALA A 1 103 ? 4.343 -12.604 -7.643 1.00 96.00 103 ALA A C 1
ATOM 843 O O . ALA A 1 103 ? 4.681 -13.499 -8.415 1.00 96.00 103 ALA A O 1
ATOM 844 N N . ILE A 1 104 ? 3.119 -12.541 -7.125 1.00 94.81 104 ILE A N 1
ATOM 845 C CA . ILE A 1 104 ? 2.026 -13.441 -7.517 1.00 94.81 104 ILE A CA 1
ATOM 846 C C . ILE A 1 104 ? 0.827 -12.652 -8.031 1.00 94.81 104 ILE A C 1
ATOM 848 O O . ILE A 1 104 ? 0.575 -11.533 -7.581 1.00 94.81 104 ILE A O 1
ATOM 852 N N . ILE A 1 105 ? 0.077 -13.237 -8.964 1.00 93.31 105 ILE A N 1
ATOM 853 C CA . ILE A 1 105 ? -1.218 -12.687 -9.382 1.00 93.31 105 ILE A CA 1
ATOM 854 C C . ILE A 1 105 ? -2.233 -12.918 -8.258 1.00 93.31 105 ILE A C 1
ATOM 856 O O . ILE A 1 105 ? -2.468 -14.060 -7.866 1.00 93.31 105 ILE A O 1
ATOM 860 N N . VAL A 1 106 ? -2.856 -11.844 -7.771 1.00 89.31 106 VAL A N 1
ATOM 861 C CA . VAL A 1 106 ? -3.886 -11.895 -6.712 1.00 89.31 106 VAL A CA 1
ATOM 862 C C . VAL A 1 106 ? -5.290 -11.586 -7.222 1.00 89.31 106 VAL A C 1
ATOM 864 O O . VAL A 1 106 ? -6.270 -11.914 -6.564 1.00 89.31 106 VAL A O 1
ATOM 867 N N . ARG A 1 107 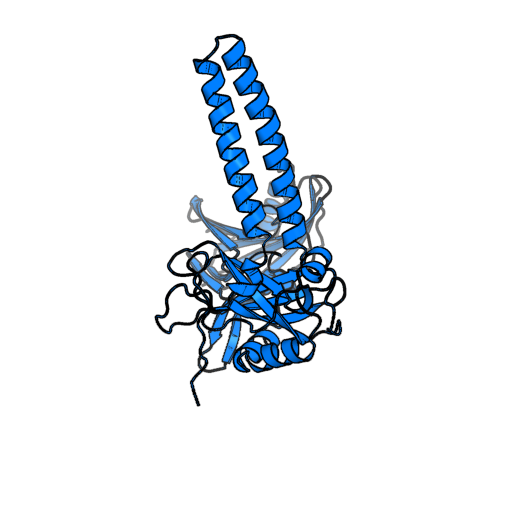? -5.404 -10.945 -8.389 1.00 87.25 107 ARG A N 1
ATOM 868 C CA . ARG A 1 107 ? -6.677 -10.665 -9.060 1.00 87.25 107 ARG A CA 1
ATOM 869 C C . ARG A 1 107 ? -6.465 -10.704 -10.564 1.00 87.25 107 ARG A C 1
ATOM 871 O O . ARG A 1 107 ? -5.417 -10.297 -11.057 1.00 87.25 107 ARG A O 1
ATOM 878 N N . THR A 1 108 ? -7.459 -11.189 -11.298 1.00 88.62 108 THR A N 1
ATOM 879 C CA . THR A 1 108 ? -7.372 -11.369 -12.758 1.00 88.62 108 THR A CA 1
ATOM 880 C C . THR A 1 108 ? -8.159 -10.331 -13.562 1.00 88.62 108 THR A C 1
ATOM 882 O O . THR A 1 108 ? -7.937 -10.205 -14.765 1.00 88.62 108 THR A O 1
ATOM 885 N N . ASN A 1 109 ? -9.051 -9.559 -12.930 1.00 85.12 109 ASN A N 1
ATOM 886 C CA . ASN A 1 109 ? -9.827 -8.506 -13.586 1.00 85.12 109 ASN A CA 1
ATOM 887 C C . ASN A 1 109 ? -10.164 -7.338 -12.622 1.00 85.12 109 ASN A C 1
ATOM 889 O O . ASN A 1 109 ? -11.134 -7.457 -11.870 1.00 85.12 109 ASN A O 1
ATOM 893 N N . PRO A 1 110 ? -9.407 -6.219 -12.633 1.00 86.31 110 PRO A N 1
ATOM 894 C CA . PRO A 1 110 ? -8.158 -6.003 -13.376 1.00 86.31 110 PRO A CA 1
ATOM 895 C C . PRO A 1 110 ? -7.030 -6.933 -12.894 1.00 86.31 110 PRO A C 1
ATOM 897 O O . PRO A 1 110 ? -7.124 -7.518 -11.815 1.00 86.31 110 PRO A O 1
ATOM 900 N N . VAL A 1 111 ? -5.975 -7.096 -13.703 1.00 90.25 111 VAL A N 1
ATOM 901 C CA . VAL A 1 111 ? -4.817 -7.916 -13.314 1.00 90.25 111 VAL A CA 1
ATOM 902 C C . VAL A 1 111 ? -4.012 -7.173 -12.251 1.00 90.25 111 VAL A C 1
ATOM 904 O O . VAL A 1 111 ? -3.363 -6.168 -12.549 1.00 90.25 111 VAL A O 1
ATOM 907 N N . GLU A 1 112 ? -4.051 -7.678 -11.023 1.00 91.00 112 GLU A N 1
ATOM 908 C CA . GLU A 1 112 ? -3.302 -7.147 -9.883 1.00 91.00 112 GLU A CA 1
ATOM 909 C C . GLU A 1 112 ? -2.296 -8.182 -9.392 1.00 91.00 112 GLU A C 1
ATOM 911 O O . GLU A 1 112 ? -2.592 -9.379 -9.300 1.00 91.00 112 GLU A O 1
ATOM 916 N N . LEU A 1 113 ? -1.108 -7.696 -9.045 1.00 92.19 113 LEU A N 1
ATOM 917 C CA . LEU A 1 113 ? -0.037 -8.485 -8.466 1.00 92.19 113 LEU A CA 1
ATOM 918 C C . LEU A 1 113 ? 0.306 -7.972 -7.077 1.00 92.19 113 LEU A C 1
ATOM 920 O O . LEU A 1 113 ? 0.178 -6.781 -6.789 1.00 92.19 113 LEU A O 1
ATOM 924 N N . VAL A 1 114 ? 0.824 -8.876 -6.254 1.00 92.19 114 VAL A N 1
ATOM 925 C CA . VAL A 1 114 ? 1.525 -8.544 -5.015 1.00 92.19 114 VAL A CA 1
ATOM 926 C C . VAL A 1 114 ? 2.974 -8.976 -5.168 1.00 92.19 114 VAL A C 1
ATOM 928 O O . VAL A 1 114 ? 3.232 -10.153 -5.405 1.00 92.19 114 VAL A O 1
ATOM 931 N N . ALA A 1 115 ? 3.901 -8.024 -5.061 1.00 93.75 115 ALA A N 1
ATOM 932 C CA . ALA A 1 115 ? 5.340 -8.277 -5.007 1.00 93.75 115 ALA A CA 1
ATOM 933 C C . ALA A 1 115 ? 5.845 -8.198 -3.568 1.00 93.75 115 ALA A C 1
ATOM 935 O O . ALA A 1 115 ? 5.338 -7.386 -2.798 1.00 93.75 115 ALA A O 1
ATOM 936 N N . LEU A 1 116 ? 6.856 -8.994 -3.229 1.00 92.62 116 LEU A N 1
ATOM 937 C CA . LEU A 1 116 ? 7.491 -9.030 -1.910 1.00 92.62 116 LEU A CA 1
ATOM 938 C C . LEU A 1 116 ? 8.953 -8.600 -2.021 1.00 92.62 116 LEU A C 1
ATOM 940 O O . LEU A 1 116 ? 9.649 -9.042 -2.928 1.00 92.62 116 LEU A O 1
ATOM 944 N N . ALA A 1 117 ? 9.431 -7.787 -1.087 1.00 90.94 117 ALA A N 1
ATOM 945 C CA . ALA A 1 117 ? 10.836 -7.417 -1.003 1.00 90.94 117 ALA A CA 1
ATOM 946 C C . ALA A 1 117 ? 11.277 -7.273 0.456 1.00 90.94 117 ALA A C 1
ATOM 948 O O . ALA A 1 117 ? 10.491 -6.845 1.301 1.00 90.94 117 ALA A O 1
ATOM 949 N N . ASP A 1 118 ? 12.537 -7.594 0.742 1.00 88.69 118 ASP A N 1
ATOM 950 C CA . ASP A 1 118 ? 13.196 -7.122 1.960 1.00 88.69 118 ASP A CA 1
ATOM 951 C C . ASP A 1 118 ? 13.522 -5.633 1.793 1.00 88.69 118 ASP A C 1
ATOM 953 O O . ASP A 1 118 ? 14.105 -5.227 0.783 1.00 88.69 118 ASP A O 1
ATOM 957 N N . VAL A 1 119 ? 13.085 -4.815 2.748 1.00 88.06 119 VAL A N 1
ATOM 958 C CA . VAL A 1 119 ? 13.252 -3.359 2.718 1.00 88.06 119 VAL A CA 1
ATOM 959 C C . VAL A 1 119 ? 14.357 -2.863 3.643 1.00 88.06 119 VAL A C 1
ATOM 961 O O . VAL A 1 119 ? 14.546 -1.654 3.737 1.00 88.06 119 VAL A O 1
ATOM 964 N N . CYS A 1 120 ? 15.122 -3.733 4.300 1.00 85.38 120 CYS A N 1
ATOM 965 C CA . CYS A 1 120 ? 16.309 -3.301 5.037 1.00 85.38 120 CYS A CA 1
ATOM 966 C C . CYS A 1 120 ? 17.361 -2.682 4.094 1.00 85.38 120 CYS A C 1
ATOM 968 O O . CYS A 1 120 ? 17.670 -3.216 3.029 1.00 85.38 120 CYS A O 1
ATOM 970 N N . CYS A 1 121 ? 17.910 -1.520 4.470 1.00 78.19 121 CYS A N 1
ATOM 971 C CA . CYS A 1 121 ? 18.976 -0.861 3.706 1.00 78.19 121 CYS A CA 1
ATOM 972 C C . CYS A 1 121 ? 20.358 -1.481 3.960 1.00 78.19 121 CYS A C 1
ATOM 974 O O . CYS A 1 121 ? 21.234 -1.375 3.101 1.00 78.19 121 CYS A O 1
ATOM 976 N N . ASP A 1 122 ? 20.549 -2.089 5.131 1.00 72.50 122 ASP A N 1
ATOM 977 C CA . ASP A 1 122 ? 21.842 -2.563 5.612 1.00 72.50 122 ASP A CA 1
ATOM 978 C C . ASP A 1 122 ? 21.891 -4.099 5.666 1.00 72.50 122 ASP A C 1
ATOM 980 O O . ASP A 1 122 ? 20.921 -4.750 6.045 1.00 72.50 122 ASP A O 1
ATOM 984 N N . ASP A 1 123 ? 23.061 -4.679 5.377 1.00 65.00 123 ASP A N 1
ATOM 985 C CA . ASP A 1 123 ? 23.334 -6.127 5.460 1.00 65.00 123 ASP A CA 1
ATOM 986 C C . ASP A 1 123 ? 23.553 -6.590 6.925 1.00 65.00 123 ASP A C 1
ATOM 988 O O . ASP A 1 123 ? 24.464 -7.366 7.226 1.00 65.00 123 ASP A O 1
ATOM 992 N N . THR A 1 124 ? 22.763 -6.093 7.882 1.00 63.94 124 THR A N 1
ATOM 993 C CA . THR A 1 124 ? 22.889 -6.465 9.309 1.00 63.94 124 THR A CA 1
ATOM 994 C C . THR A 1 124 ? 22.430 -7.898 9.595 1.00 63.94 124 THR A C 1
ATOM 996 O O . THR A 1 124 ? 22.683 -8.417 10.683 1.00 63.94 124 THR A O 1
ATOM 999 N N . GLY A 1 125 ? 21.781 -8.546 8.623 1.00 65.62 125 GLY A N 1
ATOM 1000 C CA . GLY A 1 125 ? 21.154 -9.860 8.766 1.00 65.62 125 GLY A CA 1
ATOM 1001 C C . GLY A 1 125 ? 19.761 -9.807 9.400 1.00 65.62 125 GLY A C 1
ATOM 1002 O O . GLY A 1 125 ? 19.159 -10.857 9.619 1.00 65.62 125 GLY A O 1
ATOM 1003 N N . GLU A 1 126 ? 19.246 -8.611 9.698 1.00 73.25 126 GLU A N 1
ATOM 1004 C CA . GLU A 1 126 ? 17.840 -8.414 10.040 1.00 73.25 126 GLU A CA 1
ATOM 1005 C C . GLU A 1 126 ? 17.027 -8.237 8.755 1.00 73.25 126 GLU A C 1
ATOM 1007 O O . GLU A 1 126 ? 17.321 -7.357 7.953 1.00 73.25 126 GLU A O 1
ATOM 1012 N N . GLU A 1 127 ? 16.000 -9.064 8.570 1.00 79.81 127 GLU A N 1
ATOM 1013 C CA . GLU A 1 127 ? 15.088 -8.983 7.427 1.00 79.81 127 GLU A CA 1
ATOM 1014 C C . GLU A 1 127 ? 13.814 -8.246 7.844 1.00 79.81 127 GLU A C 1
ATOM 1016 O O . GLU A 1 127 ? 13.178 -8.600 8.844 1.00 79.81 127 GLU A O 1
ATOM 1021 N N . GLN A 1 128 ? 13.387 -7.274 7.043 1.00 86.44 128 GLN A N 1
ATOM 1022 C CA . GLN A 1 128 ? 12.068 -6.665 7.171 1.00 86.44 128 GLN A CA 1
ATOM 1023 C C . GLN A 1 128 ? 11.376 -6.789 5.823 1.00 86.44 128 GLN A C 1
ATOM 1025 O O . GLN A 1 128 ? 11.591 -5.991 4.917 1.00 86.44 128 GLN A O 1
ATOM 1030 N N . PHE A 1 129 ? 10.500 -7.782 5.691 1.00 88.50 129 PHE A N 1
ATOM 1031 C CA . PHE A 1 129 ? 9.719 -7.924 4.472 1.00 88.50 129 PHE A CA 1
ATOM 1032 C C . PHE A 1 129 ? 8.629 -6.859 4.389 1.00 88.50 129 PHE A C 1
ATOM 1034 O O . PHE A 1 129 ? 7.978 -6.517 5.383 1.00 88.50 129 PHE A O 1
ATOM 1041 N N . ALA A 1 130 ? 8.410 -6.381 3.173 1.00 88.81 130 ALA A N 1
ATOM 1042 C CA . ALA A 1 130 ? 7.270 -5.578 2.794 1.00 88.81 130 ALA A CA 1
ATOM 1043 C C . ALA A 1 130 ? 6.686 -6.112 1.490 1.00 88.81 130 ALA A C 1
ATOM 1045 O O . ALA A 1 130 ? 7.419 -6.585 0.618 1.00 88.81 130 ALA A O 1
ATOM 1046 N N . TYR A 1 131 ? 5.372 -6.001 1.331 1.00 90.50 131 TYR A N 1
ATOM 1047 C CA . TYR A 1 131 ? 4.732 -6.267 0.052 1.00 90.50 131 TYR A CA 1
ATOM 1048 C C . TYR A 1 131 ? 4.211 -4.987 -0.589 1.00 90.50 131 TYR A C 1
ATOM 1050 O O . TYR A 1 131 ? 3.909 -4.010 0.091 1.00 90.50 131 TYR A O 1
ATOM 1058 N N . LYS A 1 132 ? 4.080 -5.004 -1.913 1.00 89.12 132 LYS A N 1
ATOM 1059 C CA . LYS A 1 132 ? 3.466 -3.929 -2.688 1.00 89.12 132 LYS A CA 1
ATOM 1060 C C . LYS A 1 132 ? 2.469 -4.499 -3.674 1.00 89.12 132 LYS A C 1
ATOM 1062 O O . LYS A 1 132 ? 2.796 -5.418 -4.428 1.00 89.12 132 LYS A O 1
ATOM 1067 N N . ARG A 1 133 ? 1.267 -3.925 -3.686 1.00 88.19 133 ARG A N 1
ATOM 1068 C CA . ARG A 1 133 ? 0.236 -4.237 -4.676 1.00 88.19 133 ARG A CA 1
ATOM 1069 C C . ARG A 1 133 ? 0.332 -3.266 -5.847 1.00 88.19 133 ARG A C 1
ATOM 1071 O O . ARG A 1 133 ? 0.472 -2.062 -5.646 1.00 88.19 133 ARG A O 1
ATOM 1078 N N . PHE A 1 134 ? 0.259 -3.789 -7.066 1.00 88.69 134 PHE A N 1
ATOM 1079 C CA . PHE A 1 134 ? 0.277 -2.981 -8.282 1.00 88.69 134 PHE A CA 1
ATOM 1080 C C . PHE A 1 134 ? -0.525 -3.652 -9.399 1.00 88.69 134 PHE A C 1
ATOM 1082 O O . PHE A 1 134 ? -0.608 -4.879 -9.482 1.00 88.69 134 PHE A O 1
ATOM 1089 N N . ALA A 1 135 ? -1.125 -2.834 -10.260 1.00 89.69 135 ALA A N 1
ATOM 1090 C CA . ALA A 1 135 ? -1.893 -3.298 -11.407 1.00 89.69 135 ALA A CA 1
ATOM 1091 C C . ALA A 1 135 ? -1.042 -3.288 -12.681 1.00 89.69 135 ALA A C 1
ATOM 1093 O O . ALA A 1 135 ? -0.179 -2.428 -12.867 1.00 89.69 135 ALA A O 1
ATOM 1094 N N . VAL A 1 136 ? -1.324 -4.224 -13.585 1.00 91.50 136 VAL A N 1
ATOM 1095 C CA . VAL A 1 136 ? -0.678 -4.298 -14.901 1.00 91.50 136 VAL A CA 1
ATOM 1096 C C . VAL A 1 136 ? -1.707 -4.536 -15.997 1.00 91.50 136 VAL A C 1
ATOM 1098 O O . VAL A 1 136 ? -2.740 -5.169 -15.790 1.00 91.50 136 VAL A O 1
ATOM 1101 N N . LYS A 1 137 ? -1.415 -4.064 -17.208 1.00 91.38 137 LYS A N 1
ATOM 1102 C CA . LYS A 1 137 ? -2.266 -4.281 -18.385 1.00 91.38 137 LYS A CA 1
ATOM 1103 C C . LYS A 1 137 ? -1.982 -5.602 -19.084 1.00 91.38 137 LYS A C 1
ATOM 1105 O O . LYS A 1 137 ? -2.863 -6.147 -19.742 1.00 91.38 137 LYS A O 1
ATOM 1110 N N . SER A 1 138 ? -0.741 -6.081 -19.018 1.00 90.81 138 SER A N 1
ATOM 1111 C CA . SER A 1 138 ? -0.294 -7.245 -19.782 1.00 90.81 138 SER A CA 1
ATOM 1112 C C . SER A 1 138 ? 0.850 -7.972 -19.087 1.00 90.81 138 SER A C 1
ATOM 1114 O O . SER A 1 138 ? 1.846 -7.361 -18.702 1.00 90.81 138 SER A O 1
ATOM 1116 N N . LEU A 1 139 ? 0.742 -9.299 -19.037 1.00 94.38 139 LEU A N 1
ATOM 1117 C CA . LEU A 1 139 ? 1.791 -10.219 -18.602 1.00 94.38 139 LEU A CA 1
ATOM 1118 C C . LEU A 1 139 ? 2.068 -11.210 -19.740 1.00 94.38 139 LEU A C 1
ATOM 1120 O O . LEU A 1 139 ? 1.491 -12.299 -19.761 1.00 94.38 139 LEU A O 1
ATOM 1124 N N . PRO A 1 140 ? 2.877 -10.834 -20.750 1.00 93.25 140 PRO A N 1
ATOM 1125 C CA . PRO A 1 140 ? 3.260 -11.787 -21.786 1.00 93.25 140 PRO A CA 1
ATOM 1126 C C . PRO A 1 140 ? 3.944 -13.005 -21.146 1.00 93.25 140 PRO A C 1
ATOM 1128 O O . PRO A 1 140 ? 4.548 -12.896 -20.086 1.00 93.25 140 PRO A O 1
ATOM 1131 N N . MET A 1 141 ? 3.850 -14.170 -21.786 1.00 92.25 141 MET A N 1
ATOM 1132 C CA . MET A 1 141 ? 4.448 -15.435 -21.319 1.00 92.25 141 MET A CA 1
ATOM 1133 C C . MET A 1 141 ? 3.851 -16.048 -20.040 1.00 92.25 141 MET A C 1
ATOM 1135 O O . MET A 1 141 ? 4.202 -17.181 -19.718 1.00 92.25 141 MET A O 1
ATOM 1139 N N . HIS A 1 142 ? 2.918 -15.374 -19.366 1.00 94.38 142 HIS A N 1
ATOM 1140 C CA . HIS A 1 142 ? 2.258 -15.880 -18.164 1.00 94.38 142 HIS A CA 1
ATOM 1141 C C . HIS A 1 142 ? 0.775 -16.150 -18.385 1.00 94.38 142 HIS A C 1
ATOM 1143 O O . HIS A 1 142 ? 0.114 -15.537 -19.229 1.00 94.38 142 HIS A O 1
ATOM 1149 N N . LYS A 1 143 ? 0.237 -17.084 -17.599 1.00 93.44 143 LYS A N 1
ATOM 1150 C CA . LYS A 1 143 ? -1.206 -17.311 -17.535 1.00 93.44 143 LYS A CA 1
ATOM 1151 C C . LYS A 1 143 ? -1.802 -16.345 -16.522 1.00 93.44 143 LYS A C 1
ATOM 1153 O O . LYS A 1 143 ? -1.322 -16.249 -15.401 1.00 93.44 143 LYS A O 1
ATOM 1158 N N . VAL A 1 144 ? -2.869 -15.652 -16.905 1.00 93.81 144 VAL A N 1
ATOM 1159 C CA . VAL A 1 144 ? -3.588 -14.740 -16.006 1.00 93.81 144 VAL A CA 1
ATOM 1160 C C . VAL A 1 144 ? -4.506 -15.565 -15.099 1.00 93.81 144 VAL A C 1
ATOM 1162 O O . VAL A 1 144 ? -5.705 -15.676 -15.344 1.00 93.81 144 VAL A O 1
ATOM 1165 N N . VAL A 1 145 ? -3.910 -16.214 -14.098 1.00 94.12 145 VAL A N 1
ATOM 1166 C CA . VAL A 1 145 ? -4.584 -17.030 -13.078 1.00 94.12 145 VAL A CA 1
ATOM 1167 C C . VAL A 1 145 ? -4.044 -16.667 -11.699 1.00 94.12 145 VAL A C 1
ATOM 1169 O O . VAL A 1 145 ? -2.865 -16.347 -11.566 1.00 94.12 145 VAL A O 1
ATOM 1172 N N . GLU A 1 146 ? -4.900 -16.691 -10.679 1.00 91.25 146 GLU A N 1
ATOM 1173 C CA . GLU A 1 146 ? -4.487 -16.404 -9.301 1.00 91.25 146 GLU A CA 1
ATOM 1174 C C . GLU A 1 146 ? -3.415 -17.396 -8.829 1.00 91.25 146 GLU A C 1
ATOM 1176 O O . GLU A 1 146 ? -3.471 -18.589 -9.137 1.00 91.25 146 GLU A O 1
ATOM 1181 N N . GLY A 1 147 ? -2.413 -16.885 -8.115 1.00 91.88 147 GLY A N 1
ATOM 1182 C CA . GLY A 1 147 ? -1.264 -17.655 -7.640 1.00 91.88 147 GLY A CA 1
ATOM 1183 C C . GLY A 1 147 ? -0.164 -17.905 -8.680 1.00 91.88 147 GLY A C 1
ATOM 1184 O O . GLY A 1 147 ? 0.865 -18.480 -8.328 1.00 91.88 147 GLY A O 1
ATOM 1185 N N . GLU A 1 148 ? -0.323 -17.469 -9.937 1.00 95.62 148 GLU A N 1
ATOM 1186 C CA . GLU A 1 148 ? 0.756 -17.539 -10.934 1.00 95.62 148 GLU A CA 1
ATOM 1187 C C . GLU A 1 148 ? 1.995 -16.776 -10.433 1.00 95.62 148 GLU A C 1
ATOM 1189 O O . GLU A 1 148 ? 1.899 -15.608 -10.049 1.00 95.62 148 GLU A O 1
ATOM 1194 N N . ARG A 1 149 ? 3.163 -17.435 -10.467 1.00 96.38 149 ARG A N 1
ATOM 1195 C CA . ARG A 1 149 ? 4.458 -16.876 -10.046 1.00 96.38 149 ARG A CA 1
ATOM 1196 C C . ARG A 1 149 ? 5.052 -15.991 -11.142 1.00 96.38 149 ARG A C 1
ATOM 1198 O O . ARG A 1 149 ? 5.347 -16.462 -12.241 1.00 96.38 149 ARG A O 1
ATOM 1205 N N . ILE A 1 150 ? 5.284 -14.724 -10.819 1.00 96.94 150 ILE A N 1
ATOM 1206 C CA . ILE A 1 150 ? 5.814 -13.698 -11.718 1.00 96.94 150 ILE A CA 1
ATOM 1207 C C . ILE A 1 150 ? 7.137 -13.166 -11.148 1.00 96.94 150 ILE A C 1
ATOM 1209 O O . ILE A 1 150 ? 7.127 -12.456 -10.141 1.00 96.94 150 ILE A O 1
ATOM 1213 N N . PRO A 1 151 ? 8.294 -13.462 -11.763 1.00 96.50 151 PRO A N 1
ATOM 1214 C CA . PRO A 1 151 ? 9.552 -12.874 -11.328 1.00 96.50 151 PRO A CA 1
ATOM 1215 C C . PRO A 1 151 ? 9.624 -11.409 -11.786 1.00 96.50 151 PRO A C 1
ATOM 1217 O O . PRO A 1 151 ? 9.379 -11.087 -12.956 1.00 96.50 151 PRO A O 1
ATOM 1220 N N . CYS A 1 152 ? 9.968 -10.514 -10.866 1.00 95.06 152 CYS A N 1
ATOM 1221 C CA . CYS A 1 152 ? 10.052 -9.077 -11.105 1.00 95.06 152 CYS A CA 1
ATOM 1222 C C . CYS A 1 152 ? 11.451 -8.544 -10.784 1.00 95.06 152 CYS A C 1
ATOM 1224 O O . CYS A 1 152 ? 12.155 -9.086 -9.940 1.00 95.06 152 CYS A O 1
ATOM 1226 N N . MET A 1 153 ? 11.829 -7.436 -11.414 1.00 92.31 153 MET A N 1
ATOM 1227 C CA . MET A 1 153 ? 12.944 -6.603 -10.966 1.00 92.31 153 MET A CA 1
ATOM 1228 C C . MET A 1 153 ? 12.398 -5.423 -10.179 1.00 92.31 153 MET A C 1
ATOM 1230 O O . MET A 1 153 ? 11.468 -4.769 -10.642 1.00 92.31 153 MET A O 1
ATOM 1234 N N . ALA A 1 154 ? 12.975 -5.135 -9.019 1.00 90.06 154 ALA A N 1
ATOM 1235 C CA . ALA A 1 154 ? 12.600 -3.996 -8.197 1.00 90.06 154 ALA A CA 1
ATOM 1236 C C . ALA A 1 154 ? 13.758 -3.016 -8.035 1.00 90.06 154 ALA A C 1
ATOM 1238 O O . ALA A 1 154 ? 14.876 -3.395 -7.685 1.00 90.06 154 ALA A O 1
ATOM 1239 N N . LEU A 1 155 ? 13.468 -1.735 -8.260 1.00 86.62 155 LEU A N 1
ATOM 1240 C CA . LEU A 1 155 ? 14.301 -0.641 -7.772 1.00 86.62 155 LEU A CA 1
ATOM 1241 C C . LEU A 1 155 ? 13.704 -0.112 -6.475 1.00 86.62 155 LEU A C 1
ATOM 1243 O O . LEU A 1 155 ? 12.492 0.078 -6.387 1.00 86.62 155 LEU A O 1
ATOM 1247 N N . PHE A 1 156 ? 14.557 0.168 -5.500 1.00 86.00 156 PHE A N 1
ATOM 1248 C CA . PHE A 1 156 ? 14.144 0.757 -4.234 1.00 86.00 156 PHE A CA 1
ATOM 1249 C C . PHE A 1 156 ? 14.295 2.277 -4.264 1.00 86.00 156 PHE A C 1
ATOM 1251 O O . PHE A 1 156 ? 15.141 2.823 -4.981 1.00 86.00 156 PHE A O 1
ATOM 1258 N N . GLY A 1 157 ? 13.446 2.965 -3.504 1.00 82.56 157 GLY A N 1
ATOM 1259 C CA . GLY A 1 157 ? 13.384 4.419 -3.485 1.00 82.56 157 GLY A CA 1
ATOM 1260 C C . GLY A 1 157 ? 12.974 4.973 -2.126 1.00 82.56 157 GLY A C 1
ATOM 1261 O O . GLY A 1 157 ? 12.026 4.498 -1.506 1.00 82.56 157 GLY A O 1
ATOM 1262 N N . GLY A 1 158 ? 13.684 6.023 -1.705 1.00 81.88 158 GLY A N 1
ATOM 1263 C CA . GLY A 1 158 ? 13.498 6.677 -0.409 1.00 81.88 158 GLY A CA 1
ATOM 1264 C C . GLY A 1 158 ? 13.936 5.796 0.761 1.00 81.88 158 GLY A C 1
ATOM 1265 O O . GLY A 1 158 ? 13.734 4.590 0.758 1.00 81.88 158 GLY A O 1
ATOM 1266 N N . SER A 1 159 ? 14.550 6.388 1.778 1.00 81.69 159 SER A N 1
ATOM 1267 C CA . SER A 1 159 ? 15.025 5.639 2.941 1.00 81.69 159 SER A CA 1
ATOM 1268 C C . SER A 1 159 ? 14.718 6.404 4.216 1.00 81.69 159 SER A C 1
ATOM 1270 O O . SER A 1 159 ? 15.063 7.582 4.317 1.00 81.69 159 SER A O 1
ATOM 1272 N N . THR A 1 160 ? 14.120 5.732 5.193 1.00 79.12 160 THR A N 1
ATOM 1273 C CA . THR A 1 160 ? 13.845 6.278 6.526 1.00 79.12 160 THR A CA 1
ATOM 1274 C C . THR A 1 160 ? 14.251 5.245 7.565 1.00 79.12 160 THR A C 1
ATOM 1276 O O . THR A 1 160 ? 13.889 4.083 7.442 1.00 79.12 160 THR A O 1
ATOM 1279 N N . ASN A 1 161 ? 15.011 5.655 8.584 1.00 79.69 161 ASN A N 1
ATOM 1280 C CA . ASN A 1 161 ? 15.433 4.785 9.692 1.00 79.69 161 ASN A CA 1
ATOM 1281 C C . ASN A 1 161 ? 16.079 3.452 9.248 1.00 79.69 161 ASN A C 1
ATOM 1283 O O . ASN A 1 161 ? 15.819 2.414 9.844 1.00 79.69 161 ASN A O 1
ATOM 1287 N N . GLY A 1 162 ? 16.896 3.471 8.188 1.00 80.31 162 GLY A N 1
ATOM 1288 C CA . GLY A 1 162 ? 17.561 2.262 7.681 1.00 80.31 162 GLY A CA 1
ATOM 1289 C C . GLY A 1 162 ? 16.649 1.301 6.908 1.00 80.31 162 GLY A C 1
ATOM 1290 O O . GLY A 1 162 ? 17.060 0.178 6.635 1.00 80.31 162 GLY A O 1
ATOM 1291 N N . GLN A 1 163 ? 15.436 1.726 6.539 1.00 84.25 163 GLN A N 1
ATOM 1292 C CA . GLN A 1 163 ? 14.509 0.956 5.711 1.00 84.25 163 GLN A CA 1
ATOM 1293 C C . GLN A 1 163 ? 14.105 1.735 4.459 1.00 84.25 163 GLN A C 1
ATOM 1295 O O . GLN A 1 163 ? 13.888 2.952 4.500 1.00 84.25 163 GLN A O 1
ATOM 1300 N N . TRP A 1 164 ? 13.979 1.027 3.341 1.00 86.69 164 TRP A N 1
ATOM 1301 C CA . TRP A 1 164 ? 13.415 1.548 2.107 1.00 86.69 164 TRP A CA 1
ATOM 1302 C C . TRP A 1 164 ? 11.935 1.858 2.299 1.00 86.69 164 TRP A C 1
ATOM 1304 O O . TRP A 1 164 ? 11.162 1.025 2.760 1.00 86.69 164 TRP A O 1
ATOM 1314 N N . THR A 1 165 ? 11.527 3.063 1.913 1.00 83.56 165 THR A N 1
ATOM 1315 C CA . THR A 1 165 ? 10.129 3.506 2.030 1.00 83.56 165 THR A CA 1
ATOM 1316 C C . THR A 1 165 ? 9.280 3.102 0.833 1.00 83.56 165 THR A C 1
ATOM 1318 O O . THR A 1 165 ? 8.063 3.238 0.873 1.00 83.56 165 THR A O 1
ATOM 1321 N N . ASN A 1 166 ? 9.907 2.665 -0.260 1.00 86.44 166 ASN A N 1
ATOM 1322 C CA . ASN A 1 166 ? 9.214 2.233 -1.462 1.00 86.44 166 ASN A CA 1
ATOM 1323 C C . ASN A 1 166 ? 10.091 1.299 -2.305 1.00 86.44 166 ASN A C 1
ATOM 1325 O O . ASN A 1 166 ? 11.321 1.402 -2.301 1.00 86.44 166 ASN A O 1
ATOM 1329 N N . PHE A 1 167 ? 9.447 0.447 -3.098 1.00 89.25 167 PHE A N 1
ATOM 1330 C CA . PHE A 1 167 ? 10.078 -0.252 -4.209 1.00 89.25 167 PHE A CA 1
ATOM 1331 C C . PHE A 1 167 ? 9.139 -0.317 -5.419 1.00 89.25 167 PHE A C 1
ATOM 1333 O O . PHE A 1 167 ? 7.915 -0.248 -5.300 1.00 89.25 167 PHE A O 1
ATOM 1340 N N . GLU A 1 168 ? 9.714 -0.405 -6.614 1.00 88.75 168 GLU A N 1
ATOM 1341 C CA . GLU A 1 168 ? 8.989 -0.425 -7.885 1.00 88.75 168 GLU A CA 1
ATOM 1342 C C . GLU A 1 168 ? 9.214 -1.758 -8.607 1.00 88.75 168 GLU A C 1
ATOM 1344 O O . GLU A 1 168 ? 10.201 -1.887 -9.339 1.00 88.75 168 GLU A O 1
ATOM 1349 N N . PRO A 1 169 ? 8.329 -2.753 -8.422 1.00 92.25 169 PRO A N 1
ATOM 1350 C CA . PRO A 1 169 ? 8.434 -4.028 -9.117 1.00 92.25 169 PRO A CA 1
ATOM 1351 C C . PRO A 1 169 ? 8.074 -3.885 -10.605 1.00 92.25 169 PRO A C 1
ATOM 1353 O O . PRO A 1 169 ? 7.101 -3.227 -10.976 1.00 92.25 169 PRO A O 1
ATOM 1356 N N . ARG A 1 170 ? 8.853 -4.537 -11.470 1.00 93.12 170 ARG A N 1
ATOM 1357 C CA . ARG A 1 170 ? 8.642 -4.615 -12.921 1.00 93.12 170 ARG A CA 1
ATOM 1358 C C . ARG A 1 170 ? 8.765 -6.065 -13.395 1.00 93.12 170 ARG A C 1
ATOM 1360 O O . ARG A 1 170 ? 9.849 -6.636 -13.260 1.00 93.12 170 ARG A O 1
ATOM 1367 N N . PRO A 1 171 ? 7.707 -6.672 -13.959 1.00 95.62 171 PRO A N 1
ATOM 1368 C CA . PRO A 1 171 ? 7.753 -8.045 -14.456 1.00 95.62 171 PRO A CA 1
ATOM 1369 C C . PRO A 1 171 ? 8.871 -8.274 -15.479 1.00 95.62 171 PRO A C 1
ATOM 1371 O O . PRO A 1 171 ? 8.995 -7.530 -16.454 1.00 95.62 171 PRO A O 1
ATOM 1374 N N . LEU A 1 172 ? 9.656 -9.343 -15.308 1.00 94.94 172 LEU A N 1
ATOM 1375 C CA . LEU A 1 172 ? 10.727 -9.691 -16.253 1.00 94.94 172 LEU A CA 1
ATOM 1376 C C . LEU A 1 172 ? 10.198 -9.982 -17.660 1.00 94.94 172 LEU A C 1
ATOM 1378 O O . LEU A 1 172 ? 10.861 -9.674 -18.649 1.00 94.94 172 LEU A O 1
ATOM 1382 N N . CYS A 1 173 ? 8.978 -10.508 -17.768 1.00 95.06 173 CYS A N 1
ATOM 1383 C CA . CYS A 1 173 ? 8.337 -10.776 -19.053 1.00 95.06 173 CYS A CA 1
ATOM 1384 C C . CYS A 1 173 ? 8.145 -9.518 -19.926 1.00 95.06 173 CYS A C 1
ATOM 1386 O O . CYS A 1 173 ? 7.927 -9.625 -21.130 1.00 95.06 173 CYS A O 1
ATOM 1388 N N . TRP A 1 174 ? 8.272 -8.310 -19.367 1.00 95.19 174 TRP A N 1
ATOM 1389 C CA . TRP A 1 174 ? 8.249 -7.073 -20.150 1.00 95.19 174 TRP A CA 1
ATOM 1390 C C . TRP A 1 174 ? 9.520 -6.837 -20.964 1.00 95.19 174 TRP A C 1
ATOM 1392 O O . TRP A 1 174 ? 9.499 -6.019 -21.884 1.00 95.19 174 TRP A O 1
ATOM 1402 N N . VAL A 1 175 ? 10.615 -7.534 -20.654 1.00 93.88 175 VAL A N 1
ATOM 1403 C CA . VAL A 1 175 ? 11.924 -7.320 -21.286 1.00 93.88 175 VAL A CA 1
ATOM 1404 C C . VAL A 1 175 ? 12.524 -8.565 -21.918 1.00 93.88 175 VAL A C 1
ATOM 1406 O O . VAL A 1 175 ? 13.599 -8.471 -22.497 1.00 93.88 175 VAL A O 1
ATOM 1409 N N . THR A 1 176 ? 11.849 -9.710 -21.864 1.00 93.56 176 THR A N 1
ATOM 1410 C CA . THR A 1 176 ? 12.324 -10.941 -22.501 1.00 93.56 176 THR A CA 1
ATOM 1411 C C . THR A 1 176 ? 11.181 -11.799 -23.017 1.00 93.56 176 THR A C 1
ATOM 1413 O O . THR A 1 176 ? 10.094 -11.829 -22.443 1.00 93.56 176 THR A O 1
ATOM 1416 N N . ASP A 1 177 ? 11.447 -12.495 -24.114 1.00 94.00 177 ASP A N 1
ATOM 1417 C CA . ASP A 1 177 ? 10.633 -13.559 -24.693 1.00 94.00 177 ASP A CA 1
ATOM 1418 C C . ASP A 1 177 ? 11.236 -14.958 -24.445 1.00 94.00 177 ASP A C 1
ATOM 1420 O O . ASP A 1 177 ? 10.667 -15.962 -24.879 1.00 94.00 177 ASP A O 1
ATOM 1424 N N . ASP A 1 178 ? 12.341 -15.054 -23.693 1.00 94.75 178 ASP A N 1
ATOM 1425 C CA . ASP A 1 178 ? 12.947 -16.327 -23.298 1.00 94.75 178 ASP A CA 1
ATOM 1426 C C . ASP A 1 178 ? 12.210 -16.943 -22.093 1.00 94.75 178 ASP A C 1
ATOM 1428 O O . ASP A 1 178 ? 12.467 -16.633 -20.925 1.00 94.75 178 ASP A O 1
ATOM 1432 N N . ALA A 1 179 ? 11.310 -17.886 -22.384 1.00 93.00 179 ALA A N 1
ATOM 1433 C CA . ALA A 1 179 ? 10.587 -18.655 -21.372 1.00 93.00 179 ALA A CA 1
ATOM 1434 C C . ALA A 1 179 ? 11.518 -19.424 -20.414 1.00 93.00 179 ALA A C 1
ATOM 1436 O O . ALA A 1 179 ? 11.185 -19.608 -19.241 1.00 93.00 179 ALA A O 1
ATOM 1437 N N . ALA A 1 180 ? 12.683 -19.880 -20.890 1.00 93.81 180 ALA A N 1
ATOM 1438 C CA . ALA A 1 180 ? 13.641 -20.587 -20.053 1.00 93.81 180 ALA A CA 1
ATOM 1439 C C . ALA A 1 180 ? 14.328 -19.626 -19.076 1.00 93.81 180 ALA A C 1
ATOM 1441 O O . ALA A 1 180 ? 14.547 -20.007 -17.927 1.00 93.81 180 ALA A O 1
ATOM 1442 N N . ALA A 1 181 ? 14.622 -18.388 -19.488 1.00 93.62 181 ALA A N 1
ATOM 1443 C CA . ALA A 1 181 ? 15.144 -17.362 -18.585 1.00 93.62 181 ALA A CA 1
ATOM 1444 C C . ALA A 1 181 ? 14.133 -16.986 -17.500 1.00 93.62 181 ALA A C 1
ATOM 1446 O O . ALA A 1 181 ? 14.501 -16.929 -16.326 1.00 93.62 181 ALA A O 1
ATOM 1447 N N . ILE A 1 182 ? 12.853 -16.815 -17.854 1.00 95.06 182 ILE A N 1
ATOM 1448 C CA . ILE A 1 182 ? 11.789 -16.563 -16.867 1.00 95.06 182 ILE A CA 1
ATOM 1449 C C . ILE A 1 182 ? 11.748 -17.698 -15.840 1.00 95.06 182 ILE A C 1
ATOM 1451 O O . ILE A 1 182 ? 11.811 -17.439 -14.639 1.00 95.06 182 ILE A O 1
ATOM 1455 N N . LYS A 1 183 ? 11.725 -18.956 -16.300 1.00 94.81 183 LYS A N 1
ATOM 1456 C CA . LYS A 1 183 ? 11.709 -20.120 -15.408 1.00 94.81 183 LYS A CA 1
ATOM 1457 C C . LYS A 1 183 ? 12.938 -20.170 -14.492 1.00 94.81 183 LYS A C 1
ATOM 1459 O O . LYS A 1 183 ? 12.776 -20.327 -13.289 1.00 94.81 183 LYS A O 1
ATOM 1464 N N . ARG A 1 184 ? 14.148 -19.961 -15.026 1.00 94.19 184 ARG A N 1
ATOM 1465 C CA . ARG A 1 184 ? 15.376 -19.902 -14.211 1.00 94.19 184 ARG A CA 1
ATOM 1466 C C . ARG A 1 184 ? 15.299 -18.822 -13.133 1.00 94.19 184 ARG A C 1
ATOM 1468 O O . ARG A 1 184 ? 15.748 -19.058 -12.021 1.00 94.19 184 ARG A O 1
ATOM 1475 N N . ASN A 1 185 ? 14.742 -17.649 -13.437 1.00 94.50 185 ASN A N 1
ATOM 1476 C CA . ASN A 1 185 ? 14.601 -16.580 -12.445 1.00 94.50 185 ASN A CA 1
ATOM 1477 C C . ASN A 1 185 ? 13.555 -16.913 -11.371 1.00 94.50 185 ASN A C 1
ATOM 1479 O O . ASN A 1 185 ? 13.764 -16.549 -10.220 1.00 94.50 185 ASN A O 1
ATOM 1483 N N . ILE A 1 186 ? 12.486 -17.644 -11.706 1.00 95.06 186 ILE A N 1
ATOM 1484 C CA . ILE A 1 186 ? 11.545 -18.179 -10.706 1.00 95.06 186 ILE A CA 1
ATOM 1485 C C . ILE A 1 186 ? 12.265 -19.154 -9.767 1.00 95.06 186 ILE A C 1
ATOM 1487 O O . ILE A 1 186 ? 12.158 -19.011 -8.553 1.00 95.06 186 ILE A O 1
ATOM 1491 N N . ASP A 1 187 ? 13.040 -20.087 -10.328 1.00 93.31 187 ASP A N 1
ATOM 1492 C CA . ASP A 1 187 ? 13.763 -21.122 -9.573 1.00 93.31 187 ASP A CA 1
ATOM 1493 C C . ASP A 1 187 ? 14.906 -20.546 -8.702 1.00 93.31 187 ASP A C 1
ATOM 1495 O O . ASP A 1 187 ? 15.362 -21.196 -7.763 1.00 93.31 187 ASP A O 1
ATOM 1499 N N . ARG A 1 188 ? 15.392 -19.333 -9.009 1.00 91.31 188 ARG A N 1
ATOM 1500 C CA . ARG A 1 188 ? 16.421 -18.611 -8.231 1.00 91.31 188 ARG A CA 1
ATOM 1501 C C . ARG A 1 188 ? 15.863 -17.850 -7.030 1.00 91.31 188 ARG A C 1
ATOM 1503 O O . ARG A 1 188 ? 16.647 -17.417 -6.186 1.00 91.31 188 ARG A O 1
ATOM 1510 N N . ILE A 1 189 ? 14.554 -17.623 -6.986 1.00 91.38 189 ILE A N 1
ATOM 1511 C CA . ILE A 1 189 ? 13.902 -16.976 -5.850 1.00 91.38 189 ILE A CA 1
ATOM 1512 C C . ILE A 1 189 ? 13.657 -18.023 -4.760 1.00 91.38 189 ILE A C 1
ATOM 1514 O O . ILE A 1 189 ? 13.277 -19.153 -5.064 1.00 91.38 189 ILE A O 1
ATOM 1518 N N . GLU A 1 190 ? 13.893 -17.664 -3.498 1.00 89.19 190 GLU A N 1
ATOM 1519 C CA . GLU A 1 190 ? 13.790 -18.611 -2.390 1.00 89.19 190 GLU A CA 1
ATOM 1520 C C . GLU A 1 190 ? 12.340 -19.058 -2.178 1.00 89.19 190 GLU A C 1
ATOM 1522 O O . GLU A 1 190 ? 11.419 -18.242 -2.165 1.00 89.19 190 GLU A O 1
ATOM 1527 N N . GLU A 1 191 ? 12.129 -20.359 -1.945 1.00 89.75 191 GLU A N 1
ATOM 1528 C CA . GLU A 1 191 ? 10.778 -20.912 -1.755 1.00 89.75 191 GLU A CA 1
ATOM 1529 C C . GLU A 1 191 ? 10.041 -20.271 -0.570 1.00 89.75 191 GLU A C 1
ATOM 1531 O O . GLU A 1 191 ? 8.836 -20.048 -0.640 1.00 89.75 191 GLU A O 1
ATOM 1536 N N . ARG A 1 192 ? 10.779 -19.841 0.462 1.00 87.88 192 ARG A N 1
ATOM 1537 C CA . ARG A 1 192 ? 10.239 -19.083 1.599 1.00 87.88 192 ARG A CA 1
ATOM 1538 C C . ARG A 1 192 ? 9.520 -17.804 1.170 1.00 87.88 192 ARG A C 1
ATOM 1540 O O . ARG A 1 192 ? 8.500 -17.460 1.758 1.00 87.88 192 ARG A O 1
ATOM 1547 N N . GLU A 1 193 ? 10.033 -17.078 0.182 1.00 90.25 193 GLU A N 1
ATOM 1548 C CA . GLU A 1 193 ? 9.403 -15.834 -0.268 1.00 90.25 193 GLU A CA 1
ATOM 1549 C C . GLU A 1 193 ? 8.120 -16.106 -1.059 1.00 90.25 193 GLU A C 1
ATOM 1551 O O . GLU A 1 193 ? 7.144 -15.362 -0.934 1.00 90.25 193 GLU A O 1
ATOM 1556 N N . TRP A 1 194 ? 8.085 -17.206 -1.819 1.00 92.62 194 TRP A N 1
ATOM 1557 C CA . TRP A 1 194 ? 6.861 -17.692 -2.459 1.00 92.62 194 TRP A CA 1
ATOM 1558 C C . TRP A 1 194 ? 5.814 -18.114 -1.419 1.00 92.62 194 TRP A C 1
ATOM 1560 O O . TRP A 1 194 ? 4.640 -17.761 -1.554 1.00 92.62 194 TRP A O 1
ATOM 1570 N N . ASP A 1 195 ? 6.241 -18.798 -0.354 1.00 89.56 195 ASP A N 1
ATOM 1571 C CA . ASP A 1 195 ? 5.374 -19.188 0.759 1.00 89.56 195 ASP A CA 1
ATOM 1572 C C . ASP A 1 195 ? 4.804 -17.964 1.487 1.00 89.56 195 ASP A C 1
ATOM 1574 O O . ASP A 1 195 ? 3.604 -17.930 1.767 1.00 89.56 195 ASP A O 1
ATOM 1578 N N . ILE A 1 196 ? 5.627 -16.938 1.752 1.00 87.81 196 ILE A N 1
ATOM 1579 C CA . ILE A 1 196 ? 5.175 -15.669 2.347 1.00 87.81 196 ILE A CA 1
ATOM 1580 C C . ILE A 1 196 ? 4.089 -15.044 1.473 1.00 87.81 196 ILE A C 1
ATOM 1582 O O . ILE A 1 196 ? 3.010 -14.755 1.982 1.00 87.81 196 ILE A O 1
ATOM 1586 N N . LEU A 1 197 ? 4.334 -14.892 0.167 1.00 89.00 197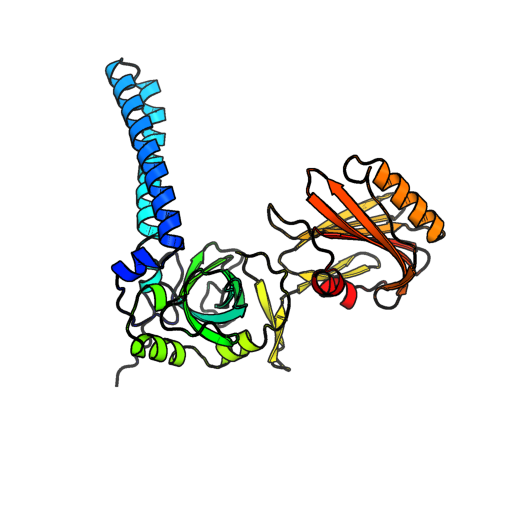 LEU A N 1
ATOM 1587 C CA . LEU A 1 197 ? 3.359 -14.325 -0.769 1.00 89.00 197 LEU A CA 1
ATOM 1588 C C . LEU A 1 197 ? 2.035 -15.094 -0.779 1.00 89.00 197 LEU A C 1
ATOM 1590 O O . LEU A 1 197 ? 0.975 -14.473 -0.762 1.00 89.00 197 LEU A O 1
ATOM 1594 N N . SER A 1 198 ? 2.081 -16.429 -0.761 1.00 87.44 198 SER A N 1
ATOM 1595 C CA . SER A 1 198 ? 0.873 -17.266 -0.752 1.00 87.44 198 SER A CA 1
ATOM 1596 C C . SER A 1 198 ? 0.016 -17.101 0.511 1.00 87.44 198 SER A C 1
ATOM 1598 O O . SER A 1 198 ? -1.189 -17.345 0.474 1.00 87.44 198 SER A O 1
ATOM 1600 N N . LYS A 1 199 ? 0.634 -16.670 1.621 1.00 83.69 199 LYS A N 1
ATOM 1601 C CA . LYS A 1 199 ? -0.010 -16.424 2.918 1.00 83.69 199 LYS A CA 1
ATOM 1602 C C . LYS A 1 199 ? -0.522 -14.997 3.086 1.00 83.69 199 LYS A C 1
ATOM 1604 O O . LYS A 1 199 ? -1.182 -14.724 4.083 1.00 83.69 199 LYS A O 1
ATOM 1609 N N . ILE A 1 200 ? -0.237 -14.085 2.154 1.00 80.69 200 ILE A N 1
ATOM 1610 C CA . ILE A 1 200 ? -0.834 -12.743 2.155 1.00 80.69 200 ILE A CA 1
ATOM 1611 C C . ILE A 1 200 ? -2.283 -12.905 1.681 1.00 80.69 200 ILE A C 1
ATOM 1613 O O . ILE A 1 200 ? -2.619 -12.680 0.522 1.00 80.69 200 ILE A O 1
ATOM 1617 N N . THR A 1 201 ? -3.128 -13.401 2.584 1.00 60.09 201 THR A N 1
ATOM 1618 C CA . THR A 1 201 ? -4.510 -13.805 2.303 1.00 60.09 201 THR A CA 1
ATOM 1619 C C . THR A 1 201 ? -5.520 -12.693 2.512 1.00 60.09 201 THR A C 1
ATOM 1621 O O . THR A 1 201 ? -6.699 -12.920 2.266 1.00 60.09 201 THR A O 1
ATOM 1624 N N . ASP A 1 202 ? -5.101 -11.504 2.947 1.00 53.41 202 ASP A N 1
ATOM 1625 C CA . ASP A 1 202 ? -6.060 -10.499 3.373 1.00 53.41 202 ASP A CA 1
ATOM 1626 C C . ASP A 1 202 ? -5.654 -9.061 3.069 1.00 53.41 202 ASP A C 1
ATOM 1628 O O . ASP A 1 202 ? -4.481 -8.686 3.055 1.00 53.41 202 ASP A O 1
ATOM 1632 N N . ASP A 1 203 ? -6.713 -8.281 2.890 1.00 53.12 203 ASP A N 1
ATOM 1633 C CA . ASP A 1 203 ? -6.783 -6.834 2.766 1.00 53.12 203 ASP A CA 1
ATOM 1634 C C . ASP A 1 203 ? -6.658 -6.253 1.342 1.00 53.12 203 ASP A C 1
ATOM 1636 O O . ASP A 1 203 ? -5.615 -5.818 0.845 1.00 53.12 203 ASP A O 1
ATOM 1640 N N . THR A 1 204 ? -7.818 -6.188 0.685 1.00 47.72 204 THR A N 1
ATOM 1641 C CA . THR A 1 204 ? -8.101 -5.398 -0.523 1.00 47.72 204 THR A CA 1
ATOM 1642 C C . THR A 1 204 ? -7.912 -3.884 -0.337 1.00 47.72 204 THR A C 1
ATOM 1644 O O . THR A 1 204 ? -8.132 -3.147 -1.293 1.00 47.72 204 THR A O 1
ATOM 1647 N N . SER A 1 205 ? -7.529 -3.409 0.856 1.00 47.03 205 SER A N 1
ATOM 1648 C CA . SER A 1 205 ? -7.472 -1.982 1.204 1.00 47.03 205 SER A CA 1
ATOM 1649 C C . SER A 1 205 ? -6.078 -1.346 1.191 1.00 47.03 205 SER A C 1
ATOM 1651 O O . SER A 1 205 ? -5.981 -0.121 1.327 1.00 47.03 205 SER A O 1
ATOM 1653 N N . ALA A 1 206 ? -4.994 -2.120 1.030 1.00 49.09 206 ALA A N 1
ATOM 1654 C CA . ALA A 1 206 ? -3.659 -1.537 0.895 1.00 49.09 206 ALA A CA 1
ATOM 1655 C C . ALA A 1 206 ? -3.653 -0.589 -0.313 1.00 49.09 206 ALA A C 1
ATOM 1657 O O . ALA A 1 206 ? -3.940 -1.017 -1.434 1.00 49.09 206 ALA A O 1
ATOM 1658 N N . ALA A 1 207 ? -3.393 0.700 -0.060 1.00 49.50 207 ALA A N 1
ATOM 1659 C CA . ALA A 1 207 ? -3.378 1.726 -1.092 1.00 49.50 207 ALA A CA 1
ATOM 1660 C C . ALA A 1 207 ? -2.476 1.254 -2.233 1.00 49.50 207 ALA A C 1
ATOM 1662 O O . ALA A 1 207 ? -1.326 0.861 -2.018 1.00 49.50 207 ALA A O 1
ATOM 1663 N N . THR A 1 208 ? -3.040 1.226 -3.438 1.00 56.72 208 THR A N 1
ATOM 1664 C CA . THR A 1 208 ? -2.270 0.933 -4.646 1.00 56.72 208 THR A CA 1
ATOM 1665 C C . THR A 1 208 ? -1.134 1.957 -4.684 1.00 56.72 208 THR A C 1
ATOM 1667 O O . THR A 1 208 ? -1.419 3.142 -4.586 1.00 56.72 208 THR A O 1
ATOM 1670 N N . ASP A 1 209 ? 0.116 1.488 -4.757 1.00 62.62 209 ASP A N 1
ATOM 1671 C CA . ASP A 1 209 ? 1.381 2.256 -4.789 1.00 62.62 209 ASP A CA 1
ATOM 1672 C C . ASP A 1 209 ? 2.219 2.349 -3.499 1.00 62.62 209 ASP A C 1
ATOM 1674 O O . ASP A 1 209 ? 3.435 2.559 -3.622 1.00 62.62 209 ASP A O 1
ATOM 1678 N N . ASP A 1 210 ? 1.665 2.066 -2.317 1.00 75.12 210 ASP A N 1
ATOM 1679 C CA . ASP A 1 210 ? 2.438 2.036 -1.064 1.00 75.12 210 ASP A CA 1
ATOM 1680 C C . ASP A 1 210 ? 2.934 0.629 -0.700 1.00 75.12 210 ASP A C 1
ATOM 1682 O O . ASP A 1 210 ? 2.350 -0.394 -1.072 1.00 75.12 210 ASP A O 1
ATOM 1686 N N . ILE A 1 211 ? 4.045 0.577 0.041 1.00 84.12 211 ILE A N 1
ATOM 1687 C CA . ILE A 1 211 ? 4.548 -0.672 0.619 1.00 84.12 211 ILE A CA 1
ATOM 1688 C C . ILE A 1 211 ? 3.860 -0.949 1.956 1.00 84.12 211 ILE A C 1
ATOM 1690 O O . ILE A 1 211 ? 3.579 -0.044 2.742 1.00 84.12 211 ILE A O 1
ATOM 1694 N N . VAL A 1 212 ? 3.629 -2.224 2.240 1.00 83.81 212 VAL A N 1
ATOM 1695 C CA . VAL A 1 212 ? 3.053 -2.693 3.496 1.00 83.81 212 VAL A CA 1
ATOM 1696 C C . VAL A 1 212 ? 4.063 -3.579 4.199 1.00 83.81 212 VAL A C 1
ATOM 1698 O O . VAL A 1 212 ? 4.406 -4.649 3.697 1.00 83.81 212 VAL A O 1
ATOM 1701 N N . LEU A 1 213 ? 4.525 -3.136 5.367 1.00 85.81 213 LEU A N 1
ATOM 1702 C CA . LEU A 1 213 ? 5.431 -3.911 6.208 1.00 85.81 213 LEU A CA 1
ATOM 1703 C C . LEU A 1 213 ? 4.727 -5.161 6.751 1.00 85.81 213 LEU A C 1
ATOM 1705 O O . LEU A 1 213 ? 3.535 -5.136 7.071 1.00 85.81 213 LEU A O 1
ATOM 1709 N N . LEU A 1 214 ? 5.482 -6.251 6.855 1.00 85.50 214 LEU A N 1
ATOM 1710 C CA . LEU A 1 214 ? 5.025 -7.531 7.381 1.00 85.50 214 LEU A CA 1
ATOM 1711 C C . LEU A 1 214 ? 5.717 -7.848 8.708 1.00 85.50 214 LEU A C 1
ATOM 1713 O O . LEU A 1 214 ? 6.929 -7.689 8.833 1.00 85.50 214 LEU A O 1
ATOM 1717 N N . ASP A 1 215 ? 4.951 -8.363 9.662 1.00 83.62 215 ASP A N 1
ATOM 1718 C CA . ASP A 1 215 ? 5.467 -9.051 10.837 1.00 83.62 215 ASP A CA 1
ATOM 1719 C C . ASP A 1 215 ? 5.366 -10.561 10.608 1.00 83.62 215 ASP A C 1
ATOM 1721 O O . ASP A 1 215 ? 4.318 -11.094 10.229 1.00 83.62 215 ASP A O 1
ATOM 1725 N N . MET A 1 216 ? 6.478 -11.257 10.837 1.00 79.94 216 MET A N 1
ATOM 1726 C CA . MET A 1 216 ? 6.531 -12.715 10.814 1.00 79.94 216 MET A CA 1
ATOM 1727 C C . MET A 1 216 ? 6.607 -13.228 12.245 1.00 79.94 216 MET A C 1
ATOM 1729 O O . MET A 1 216 ? 7.575 -12.956 12.963 1.00 79.94 216 MET A O 1
ATOM 1733 N N . ASP A 1 217 ? 5.615 -14.013 12.649 1.00 75.25 217 ASP A N 1
ATOM 1734 C CA . ASP A 1 217 ? 5.689 -14.734 13.910 1.00 75.25 217 ASP A CA 1
ATOM 1735 C C . ASP A 1 217 ? 6.769 -15.822 13.796 1.00 75.25 217 ASP A C 1
ATOM 1737 O O . ASP A 1 217 ? 6.667 -16.765 13.006 1.00 75.25 217 ASP A O 1
ATOM 1741 N N . LYS A 1 218 ? 7.832 -15.685 14.596 1.00 74.56 218 LYS A N 1
ATOM 1742 C CA . LYS A 1 218 ? 8.993 -16.588 14.580 1.00 74.56 218 LYS A CA 1
ATOM 1743 C C . LYS A 1 218 ? 8.655 -18.020 15.007 1.00 74.56 218 LYS A C 1
ATOM 1745 O O . LYS A 1 218 ? 9.431 -18.928 14.720 1.00 74.56 218 LYS A O 1
ATOM 1750 N N . HIS A 1 219 ? 7.545 -18.228 15.711 1.00 70.75 219 HIS A N 1
ATOM 1751 C CA . HIS A 1 219 ? 7.123 -19.526 16.227 1.00 70.75 219 HIS A CA 1
ATOM 1752 C C . HIS A 1 219 ? 6.097 -20.206 15.323 1.00 70.75 219 HIS A C 1
ATOM 1754 O O . HIS A 1 219 ? 6.199 -21.410 15.094 1.00 70.75 219 HIS A O 1
ATOM 1760 N N . THR A 1 220 ? 5.118 -19.457 14.813 1.00 72.81 220 THR A N 1
ATOM 1761 C CA . THR A 1 220 ? 4.030 -20.017 13.991 1.00 72.81 220 THR A CA 1
ATOM 1762 C C . THR A 1 220 ? 4.308 -19.925 12.490 1.00 72.81 220 THR A C 1
ATOM 1764 O O . THR A 1 220 ? 3.689 -20.644 11.704 1.00 72.81 220 THR A O 1
ATOM 1767 N N . GLY A 1 221 ? 5.248 -19.070 12.068 1.00 71.19 221 GLY A N 1
ATOM 1768 C CA . GLY A 1 221 ? 5.487 -18.766 10.655 1.00 71.19 221 GLY A CA 1
ATOM 1769 C C . GLY A 1 221 ? 4.297 -18.067 9.993 1.00 71.19 221 GLY A C 1
ATOM 1770 O O . GLY A 1 221 ? 4.159 -18.109 8.763 1.00 71.19 221 GLY A O 1
ATOM 1771 N N . GLU A 1 222 ? 3.407 -17.497 10.807 1.00 75.75 222 GLU A N 1
ATOM 1772 C CA . GLU A 1 222 ? 2.281 -16.700 10.357 1.00 75.75 222 GLU A CA 1
ATOM 1773 C C . GLU A 1 222 ? 2.784 -15.336 9.886 1.00 75.75 222 GLU A C 1
ATOM 1775 O O . GLU A 1 222 ? 3.623 -14.702 10.532 1.00 75.75 222 GLU A O 1
ATOM 1780 N N . VAL A 1 223 ? 2.288 -14.912 8.728 1.00 75.88 223 VAL A N 1
ATOM 1781 C CA . VAL A 1 223 ? 2.630 -13.633 8.114 1.00 75.88 223 VAL A CA 1
ATOM 1782 C C . VAL A 1 223 ? 1.454 -12.708 8.347 1.00 75.88 223 VAL A C 1
ATOM 1784 O O . VAL A 1 223 ? 0.350 -12.981 7.880 1.00 75.88 223 VAL A O 1
ATOM 1787 N N . ARG A 1 224 ? 1.687 -11.617 9.068 1.00 76.94 224 ARG A N 1
ATOM 1788 C CA . ARG A 1 224 ? 0.673 -10.594 9.308 1.00 76.94 224 ARG A CA 1
ATOM 1789 C C . ARG A 1 224 ? 1.184 -9.254 8.833 1.00 76.94 224 ARG A C 1
ATOM 1791 O O . ARG A 1 224 ? 2.385 -9.003 8.780 1.00 76.94 224 ARG A O 1
ATOM 1798 N N . ARG A 1 225 ? 0.258 -8.370 8.492 1.00 78.12 225 ARG A N 1
ATOM 1799 C CA . ARG A 1 225 ? 0.587 -6.963 8.314 1.00 78.12 225 ARG A CA 1
ATOM 1800 C C . ARG A 1 225 ? 1.158 -6.428 9.624 1.00 78.12 225 ARG A C 1
ATOM 1802 O O . ARG A 1 225 ? 0.577 -6.670 10.679 1.00 78.12 225 ARG A O 1
ATOM 1809 N N . LYS A 1 226 ? 2.261 -5.690 9.543 1.00 80.94 226 LYS A N 1
ATOM 1810 C CA . LYS A 1 226 ? 2.807 -4.978 10.690 1.00 80.94 226 LYS A CA 1
ATOM 1811 C C . LYS A 1 226 ? 1.795 -3.942 11.160 1.00 80.94 226 LYS A C 1
ATOM 1813 O O . LYS A 1 226 ? 1.320 -3.107 10.381 1.00 80.94 226 LYS A O 1
ATOM 1818 N N . THR A 1 227 ? 1.437 -4.036 12.431 1.00 82.12 227 THR A N 1
ATOM 1819 C CA . THR A 1 227 ? 0.508 -3.115 13.082 1.00 82.12 227 THR A CA 1
ATOM 1820 C C . THR A 1 227 ? 1.188 -2.470 14.270 1.00 82.12 227 THR A C 1
ATOM 1822 O O . THR A 1 227 ? 1.825 -3.147 15.074 1.00 82.12 227 THR A O 1
ATOM 1825 N N . ASN A 1 228 ? 0.988 -1.171 14.419 1.00 85.69 228 ASN A N 1
ATOM 1826 C CA . ASN A 1 228 ? 1.282 -0.470 15.654 1.00 85.69 228 ASN A CA 1
ATOM 1827 C C . ASN A 1 228 ? 0.177 -0.725 16.670 1.00 85.69 228 ASN A C 1
ATOM 1829 O O . ASN A 1 228 ? -0.940 -1.093 16.311 1.00 85.69 228 ASN A O 1
ATOM 1833 N N . LYS A 1 229 ? 0.484 -0.468 17.938 1.00 90.56 229 LYS A N 1
ATOM 1834 C CA . LYS A 1 229 ? -0.488 -0.478 19.025 1.00 90.56 229 LYS A CA 1
ATOM 1835 C C . LYS A 1 229 ? -0.521 0.894 19.676 1.00 90.56 229 LYS A C 1
ATOM 1837 O O . LYS A 1 229 ? 0.529 1.453 19.988 1.00 90.56 229 LYS A O 1
ATOM 1842 N N . ILE A 1 230 ? -1.720 1.408 19.910 1.00 91.38 230 ILE A N 1
ATOM 1843 C CA . ILE A 1 230 ? -1.937 2.559 20.777 1.00 91.38 230 ILE A CA 1
ATOM 1844 C C . ILE A 1 230 ? -2.514 2.073 22.101 1.00 91.38 230 ILE A C 1
ATOM 1846 O O . ILE A 1 230 ? -3.416 1.241 22.130 1.00 91.38 230 ILE A O 1
ATOM 1850 N N . GLU A 1 231 ? -1.970 2.594 23.195 1.00 93.12 231 GLU A N 1
ATOM 1851 C CA . GLU A 1 231 ? -2.582 2.542 24.518 1.00 93.12 231 GLU A CA 1
ATOM 1852 C C . GLU A 1 231 ? -2.669 3.985 25.005 1.00 93.12 231 GLU A C 1
ATOM 1854 O O . GLU A 1 231 ? -1.643 4.658 25.142 1.00 93.12 231 GLU A O 1
ATOM 1859 N N . TYR A 1 232 ? -3.887 4.485 25.184 1.00 92.56 232 TYR A N 1
ATOM 1860 C CA . TYR A 1 232 ? -4.126 5.861 25.592 1.00 92.56 232 TYR A CA 1
ATOM 1861 C C . TYR A 1 232 ? -5.337 5.925 26.515 1.00 92.56 232 TYR A C 1
ATOM 1863 O O . TYR A 1 232 ? -6.432 5.515 26.133 1.00 92.56 232 TYR A O 1
ATOM 1871 N N . GLU A 1 233 ? -5.113 6.419 27.734 1.00 91.25 233 GLU A N 1
ATOM 1872 C CA . GLU A 1 233 ? -6.095 6.397 28.818 1.00 91.25 233 GLU A CA 1
ATOM 1873 C C . GLU A 1 233 ? -6.698 4.990 28.995 1.00 91.25 233 GLU A C 1
ATOM 1875 O O . GLU A 1 233 ? -5.983 4.034 29.312 1.00 91.25 233 GLU A O 1
ATOM 1880 N N . ASP A 1 234 ? -8.002 4.849 28.761 1.00 91.56 234 ASP A N 1
ATOM 1881 C CA . ASP A 1 234 ? -8.736 3.597 28.928 1.00 91.56 234 ASP A CA 1
ATOM 1882 C C . ASP A 1 234 ? -8.803 2.771 27.636 1.00 91.56 234 ASP A C 1
ATOM 1884 O O . ASP A 1 234 ? -9.291 1.649 27.669 1.00 91.56 234 ASP A O 1
ATOM 1888 N N . VAL A 1 235 ? -8.336 3.292 26.497 1.00 93.75 235 VAL A N 1
ATOM 1889 C CA . VAL A 1 235 ? -8.503 2.665 25.179 1.00 93.75 235 VAL A CA 1
ATOM 1890 C C . VAL A 1 235 ? -7.196 2.045 24.687 1.00 93.75 235 VAL A C 1
ATOM 1892 O O . VAL A 1 235 ? -6.111 2.619 24.802 1.00 93.75 235 VAL A O 1
ATOM 1895 N N . SER A 1 236 ? -7.305 0.865 24.077 1.00 93.88 236 SER A N 1
ATOM 1896 C CA . SER A 1 236 ? -6.203 0.199 23.387 1.00 93.88 236 SER A CA 1
ATOM 1897 C C . SER A 1 236 ? -6.679 -0.456 22.096 1.00 93.88 236 SER A C 1
ATOM 1899 O O . SER A 1 236 ? -7.671 -1.181 22.111 1.00 93.88 236 SER A O 1
ATOM 1901 N N . PHE A 1 237 ? -5.954 -0.248 20.996 1.00 94.00 237 PHE A N 1
ATOM 1902 C CA . PHE A 1 237 ? -6.197 -0.923 19.717 1.00 94.00 237 PHE A CA 1
ATOM 1903 C C . PHE A 1 237 ? -4.933 -0.974 18.852 1.00 94.00 237 PHE A C 1
ATOM 1905 O O . PHE A 1 237 ? -3.962 -0.247 19.079 1.00 94.00 237 PHE A O 1
ATOM 1912 N N . CYS A 1 238 ? -4.945 -1.848 17.853 1.00 91.00 238 CYS A N 1
ATOM 1913 C CA . CYS A 1 238 ? -3.918 -1.940 16.827 1.00 91.00 238 CYS A CA 1
ATOM 1914 C C . CYS A 1 238 ? -4.322 -1.138 15.587 1.00 91.00 238 CYS A C 1
ATOM 1916 O O . CYS A 1 238 ? -5.503 -1.048 15.262 1.00 91.00 238 CYS A O 1
ATOM 1918 N N . TYR A 1 239 ? -3.349 -0.585 14.867 1.00 88.50 239 TYR A N 1
ATOM 1919 C CA . TYR A 1 239 ? -3.572 0.115 13.602 1.00 88.50 239 TYR A CA 1
ATOM 1920 C C . TYR A 1 239 ? -2.400 -0.100 12.630 1.00 88.50 239 TYR A C 1
ATOM 1922 O O . TYR A 1 239 ? -1.262 -0.275 13.071 1.00 88.50 239 TYR A O 1
ATOM 1930 N N . PRO A 1 240 ? -2.623 -0.109 11.306 1.00 82.81 240 PRO A N 1
ATOM 1931 C CA . PRO A 1 240 ? -1.545 -0.335 10.350 1.00 82.81 240 PRO A CA 1
ATOM 1932 C C . PRO A 1 240 ? -0.574 0.846 10.235 1.00 82.81 240 PRO A C 1
ATOM 1934 O O . PRO A 1 240 ? -0.967 1.998 10.383 1.00 82.81 240 PRO A O 1
ATOM 1937 N N . ASP A 1 241 ? 0.673 0.586 9.830 1.00 77.69 241 ASP A N 1
ATOM 1938 C CA . ASP A 1 241 ? 1.674 1.638 9.552 1.00 77.69 241 ASP A CA 1
ATOM 1939 C C . ASP A 1 241 ? 1.247 2.649 8.472 1.00 77.69 241 ASP A C 1
ATOM 1941 O O . ASP A 1 241 ? 1.743 3.780 8.428 1.00 77.69 241 ASP A O 1
ATOM 1945 N N . SER A 1 242 ? 0.305 2.267 7.602 1.00 75.12 242 SER A N 1
ATOM 1946 C CA . SER A 1 242 ? -0.274 3.168 6.599 1.00 75.12 242 SER A CA 1
ATOM 1947 C C . SER A 1 242 ? -1.270 4.166 7.188 1.00 75.12 242 SER A C 1
ATOM 1949 O O . SER A 1 242 ? -1.872 4.912 6.430 1.00 75.12 242 SER A O 1
ATOM 1951 N N . TRP A 1 243 ? -1.494 4.162 8.500 1.00 86.44 243 TRP A N 1
ATOM 1952 C CA . TRP A 1 243 ? -2.363 5.108 9.184 1.00 86.44 243 TRP A CA 1
ATOM 1953 C C . TRP A 1 243 ? -1.536 6.101 9.993 1.00 86.44 243 TRP A C 1
ATOM 1955 O O . TRP A 1 243 ? -0.419 5.822 10.442 1.00 86.44 243 TRP A O 1
ATOM 1965 N N . LYS A 1 244 ? -2.075 7.303 10.128 1.00 87.62 244 LYS A N 1
ATOM 1966 C CA . LYS A 1 244 ? -1.608 8.347 11.025 1.00 87.62 244 LYS A CA 1
ATOM 1967 C C . LYS A 1 244 ? -2.600 8.443 12.176 1.00 87.62 244 LYS A C 1
ATOM 1969 O O . LYS A 1 244 ? -3.794 8.249 11.977 1.00 87.62 244 LYS A O 1
ATOM 1974 N N . THR A 1 245 ? -2.086 8.723 13.368 1.00 91.50 245 THR A N 1
ATOM 1975 C CA . THR A 1 245 ? -2.895 8.833 14.581 1.00 91.50 245 THR A CA 1
ATOM 1976 C C . THR A 1 245 ? -2.520 10.099 15.330 1.00 91.50 245 THR A C 1
ATOM 1978 O O . THR A 1 245 ? -1.344 10.318 15.637 1.00 91.50 245 THR A O 1
ATOM 1981 N N . GLU A 1 246 ? -3.519 10.910 15.643 1.00 93.44 246 GLU A N 1
ATOM 1982 C CA . GLU A 1 246 ? -3.420 12.116 16.455 1.00 93.44 246 GLU A CA 1
ATOM 1983 C C . GLU A 1 246 ? -4.267 11.965 17.720 1.00 93.44 246 GLU A C 1
ATOM 1985 O O . GLU A 1 246 ? -5.221 11.189 17.778 1.00 93.44 246 GLU A O 1
ATOM 1990 N N . ARG A 1 247 ? -3.857 12.662 18.779 1.00 94.25 247 ARG A N 1
ATOM 1991 C CA . ARG A 1 247 ? -4.497 12.614 20.095 1.00 94.25 247 ARG A CA 1
ATOM 1992 C C . ARG A 1 247 ? -4.658 14.028 20.607 1.00 94.25 247 ARG A C 1
ATOM 1994 O O . ARG A 1 247 ? -3.709 14.808 20.529 1.00 94.25 247 ARG A O 1
ATOM 2001 N N . GLU A 1 248 ? -5.814 14.309 21.180 1.00 93.12 248 GLU A N 1
ATOM 2002 C CA . GLU A 1 248 ? -6.120 15.600 21.775 1.00 93.12 248 GLU A CA 1
ATOM 2003 C C . GLU A 1 248 ? -6.814 15.403 23.124 1.00 93.12 248 GLU A C 1
ATOM 2005 O O . GLU A 1 248 ? -7.769 14.632 23.248 1.00 93.12 248 GLU A O 1
ATOM 2010 N N . GLU A 1 249 ? -6.318 16.099 24.145 1.00 91.69 249 GLU A N 1
ATOM 2011 C CA . GLU A 1 249 ? -6.988 16.192 25.440 1.00 91.69 249 GLU A CA 1
ATOM 2012 C C . GLU A 1 249 ? -8.092 17.243 25.354 1.00 91.69 249 GLU A C 1
ATOM 2014 O O . GLU A 1 249 ? -7.864 18.372 24.919 1.00 91.69 249 GLU A O 1
ATOM 2019 N N . GLY A 1 250 ? -9.294 16.865 25.774 1.00 85.69 250 GLY A N 1
ATOM 2020 C CA . GLY A 1 250 ? -10.429 17.764 25.891 1.00 85.69 250 GLY A CA 1
ATOM 2021 C C . GLY A 1 250 ? -10.662 18.227 27.328 1.00 85.69 250 GLY A C 1
ATOM 2022 O O . GLY A 1 250 ? -9.971 17.851 28.277 1.00 85.69 250 GLY A O 1
ATOM 2023 N N . ASP A 1 251 ? -11.711 19.025 27.507 1.00 83.12 251 ASP A N 1
ATOM 2024 C CA . ASP A 1 251 ? -12.105 19.512 28.826 1.00 83.12 251 ASP A CA 1
ATOM 2025 C C . ASP A 1 251 ? -12.681 18.393 29.704 1.00 83.12 251 ASP A C 1
ATOM 2027 O O . ASP A 1 251 ? -13.264 17.417 29.223 1.00 83.12 251 ASP A O 1
ATOM 2031 N N . ASN A 1 252 ? -12.572 18.568 31.024 1.00 83.69 252 ASN A N 1
ATOM 2032 C CA . ASN A 1 252 ? -13.197 17.705 32.033 1.00 83.69 252 ASN A CA 1
ATOM 2033 C C . ASN A 1 252 ? -12.855 16.209 31.886 1.00 83.69 252 ASN A C 1
ATOM 2035 O O . ASN A 1 252 ? -13.703 15.351 32.130 1.00 83.69 252 ASN A O 1
ATOM 2039 N N . GLY A 1 253 ? -11.620 15.894 31.482 1.00 81.69 253 GLY A N 1
ATOM 2040 C CA . GLY A 1 253 ? -11.164 14.514 31.298 1.00 81.69 253 GLY A CA 1
ATOM 2041 C C . GLY A 1 253 ? -11.791 13.823 30.086 1.00 81.69 253 GLY A C 1
ATOM 2042 O O . GLY A 1 253 ? -11.925 12.599 30.088 1.00 81.69 253 GLY A O 1
ATOM 2043 N N . SER A 1 254 ? -12.248 14.588 29.092 1.00 90.75 254 SER A N 1
ATOM 2044 C CA . SER A 1 254 ? -12.547 14.051 27.764 1.00 90.75 254 SER A CA 1
ATOM 2045 C C . SER A 1 254 ? -11.276 13.957 26.926 1.00 90.75 254 SER A C 1
ATOM 2047 O O . SER A 1 254 ? -10.302 14.661 27.185 1.00 90.75 254 SER A O 1
ATOM 2049 N N . TYR A 1 255 ? -11.273 13.083 25.928 1.00 94.44 255 TYR A N 1
ATOM 2050 C CA . TYR A 1 255 ? -10.182 13.007 24.964 1.00 94.44 255 TYR A CA 1
ATOM 2051 C C . TYR A 1 255 ? -10.668 12.522 23.605 1.00 94.44 255 TYR A C 1
ATOM 2053 O O . TYR A 1 255 ? -11.721 11.883 23.486 1.00 94.44 255 TYR A O 1
ATOM 2061 N N . TYR A 1 256 ? -9.860 12.819 22.594 1.00 94.62 256 TYR A N 1
ATOM 2062 C CA . TYR A 1 256 ? -10.111 12.515 21.198 1.00 94.62 256 TYR A CA 1
ATOM 2063 C C . TYR A 1 256 ? -8.908 11.777 20.617 1.00 94.62 256 TYR A C 1
ATOM 2065 O O . TYR A 1 256 ? -7.759 12.162 20.835 1.00 94.62 256 TYR A O 1
ATOM 2073 N N . ILE A 1 257 ? -9.179 10.707 19.878 1.00 96.31 257 ILE A N 1
ATOM 2074 C CA . ILE A 1 257 ? -8.191 10.012 19.057 1.00 96.31 257 ILE A CA 1
ATOM 2075 C C . ILE A 1 257 ? -8.702 10.070 17.625 1.00 96.31 257 ILE A C 1
ATOM 2077 O O . ILE A 1 257 ? -9.790 9.567 17.343 1.00 96.31 257 ILE A O 1
ATOM 2081 N N . ASP A 1 258 ? -7.923 10.678 16.741 1.00 95.06 258 ASP A N 1
ATOM 2082 C CA . ASP A 1 258 ? -8.203 10.748 15.311 1.00 95.06 258 ASP A CA 1
ATOM 2083 C C . ASP A 1 258 ? -7.216 9.851 14.571 1.00 95.06 258 ASP A C 1
ATOM 2085 O O . ASP A 1 258 ? -6.009 9.894 14.818 1.00 95.06 258 ASP A O 1
ATOM 2089 N N . CYS A 1 259 ? -7.731 8.977 13.715 1.00 93.88 259 CYS A N 1
ATOM 2090 C CA . CYS A 1 259 ? -6.930 8.099 12.882 1.00 93.88 259 CYS A CA 1
ATOM 2091 C C . CYS A 1 259 ? -7.358 8.256 11.429 1.00 93.88 259 CYS A C 1
ATOM 2093 O O . CYS A 1 259 ? -8.517 8.017 11.096 1.00 93.88 259 CYS A O 1
ATOM 2095 N N . GLU A 1 260 ? -6.400 8.550 10.560 1.00 90.44 260 GLU A N 1
ATOM 2096 C CA . GLU A 1 260 ? -6.610 8.686 9.120 1.00 90.44 260 GLU A CA 1
ATOM 2097 C C . GLU A 1 260 ? -5.632 7.779 8.372 1.00 90.44 260 GLU A C 1
ATOM 2099 O O . GLU A 1 260 ? -4.445 7.688 8.713 1.00 90.44 260 GLU A O 1
ATOM 2104 N N . LYS A 1 261 ? -6.101 7.081 7.339 1.00 86.62 261 LYS A N 1
ATOM 2105 C CA . LYS A 1 261 ? -5.183 6.393 6.429 1.00 86.62 261 LYS A CA 1
ATOM 2106 C C . LYS A 1 261 ? -4.406 7.443 5.626 1.00 86.62 261 LYS A C 1
ATOM 2108 O O . LYS A 1 261 ? -4.970 8.420 5.144 1.00 86.62 261 LYS A O 1
ATOM 2113 N N . LYS A 1 262 ? -3.092 7.252 5.506 1.00 80.38 262 LYS A N 1
ATOM 2114 C CA . LYS A 1 262 ? -2.180 8.142 4.776 1.00 80.38 262 LYS A CA 1
ATOM 2115 C C . LYS A 1 262 ? -2.477 8.091 3.274 1.00 80.38 262 LYS A C 1
ATOM 2117 O O . LYS A 1 262 ? -2.777 7.026 2.741 1.00 80.38 262 LYS A O 1
ATOM 2122 N N . GLY A 1 263 ? -2.302 9.226 2.602 1.00 69.06 263 GLY A N 1
ATOM 2123 C CA . GLY A 1 263 ? -2.447 9.365 1.152 1.00 69.06 263 GLY A CA 1
ATOM 2124 C C . GLY A 1 263 ? -3.454 10.451 0.782 1.00 69.06 263 GLY A C 1
ATOM 2125 O O . GLY A 1 263 ? -4.437 10.650 1.487 1.00 69.06 263 GLY A O 1
ATOM 2126 N N . ASP A 1 264 ? -3.200 11.154 -0.322 1.00 55.84 264 ASP A N 1
ATOM 2127 C CA . ASP A 1 264 ? -3.997 12.322 -0.733 1.00 55.84 264 ASP A CA 1
ATOM 2128 C C . ASP A 1 264 ? -5.441 11.964 -1.148 1.00 55.84 264 ASP A C 1
ATOM 2130 O O . ASP A 1 264 ? -6.326 12.811 -1.060 1.00 55.84 264 ASP A O 1
ATOM 2134 N N . ASP A 1 265 ? -5.680 10.712 -1.554 1.00 65.00 265 ASP A N 1
ATOM 2135 C CA . ASP A 1 265 ? -6.989 10.184 -1.981 1.00 65.00 265 ASP A CA 1
ATOM 2136 C C . ASP A 1 265 ? -7.596 9.209 -0.949 1.00 65.00 265 ASP A C 1
ATOM 2138 O O . ASP A 1 265 ? -8.426 8.364 -1.280 1.00 65.00 265 ASP A O 1
ATOM 2142 N N . SER A 1 266 ? -7.131 9.260 0.300 1.00 75.56 266 SER A N 1
ATOM 2143 C CA . SER A 1 266 ? -7.589 8.370 1.365 1.00 75.56 266 SER A CA 1
ATOM 2144 C C . SER A 1 266 ? -8.887 8.873 2.002 1.00 75.56 266 SER A C 1
ATOM 2146 O O . SER A 1 266 ? -8.993 10.043 2.373 1.00 75.56 266 SER A O 1
ATOM 2148 N N . SER A 1 267 ? -9.866 7.982 2.156 1.00 83.38 267 SER A N 1
ATOM 2149 C CA . SER A 1 267 ? -11.175 8.283 2.751 1.00 83.38 267 SER A CA 1
ATOM 2150 C C . SER A 1 267 ? -11.425 7.578 4.079 1.00 83.38 267 SER A C 1
ATOM 2152 O O . SER A 1 267 ? -12.392 7.909 4.769 1.00 83.38 267 SER A O 1
ATOM 2154 N N . GLU A 1 268 ? -10.574 6.615 4.437 1.00 91.25 268 GLU A N 1
ATOM 2155 C CA . GLU A 1 268 ? -10.717 5.822 5.647 1.00 91.25 268 GLU A CA 1
ATOM 2156 C C . GLU A 1 268 ? -10.309 6.616 6.895 1.00 91.25 268 GLU A C 1
ATOM 2158 O O . GLU A 1 268 ? -9.136 6.963 7.079 1.00 91.25 268 GLU A O 1
ATOM 2163 N N . ILE A 1 269 ? -11.280 6.842 7.785 1.00 93.88 269 ILE A N 1
ATOM 2164 C CA . ILE A 1 269 ? -11.070 7.506 9.077 1.00 93.88 269 ILE A CA 1
ATOM 2165 C C . ILE A 1 269 ? -11.684 6.715 10.233 1.00 93.88 269 ILE A C 1
ATOM 2167 O O . ILE A 1 269 ? -12.721 6.060 10.082 1.00 93.88 269 ILE A O 1
ATOM 2171 N N . ILE A 1 270 ? -11.057 6.812 11.405 1.00 96.50 270 ILE A N 1
ATOM 2172 C CA . ILE A 1 270 ? -11.596 6.367 12.693 1.00 96.50 270 ILE A CA 1
ATOM 2173 C C . ILE A 1 270 ? -11.446 7.519 13.674 1.00 96.50 270 ILE A C 1
ATOM 2175 O O . ILE A 1 270 ? -10.335 7.991 13.895 1.00 96.50 270 ILE A O 1
ATOM 2179 N N . THR A 1 271 ? -12.536 7.925 14.316 1.00 96.75 271 THR A N 1
ATOM 2180 C CA . THR A 1 271 ? -12.475 8.865 15.435 1.00 96.75 271 THR A CA 1
ATOM 2181 C C . THR A 1 271 ? -13.035 8.225 16.690 1.00 96.75 271 THR A C 1
ATOM 2183 O O . THR A 1 271 ? -14.029 7.498 16.657 1.00 96.75 271 THR A O 1
ATOM 2186 N N . ILE A 1 272 ? -12.368 8.468 17.811 1.00 97.12 272 ILE A N 1
ATOM 2187 C CA . ILE A 1 272 ? -12.768 7.975 19.124 1.00 97.12 272 ILE A CA 1
ATOM 2188 C C . ILE A 1 272 ? -12.862 9.178 20.038 1.00 97.12 272 ILE A C 1
ATOM 2190 O O . ILE A 1 272 ? -11.894 9.913 20.209 1.00 97.12 272 ILE A O 1
ATOM 2194 N N . THR A 1 273 ? -14.025 9.371 20.639 1.00 95.94 273 THR A N 1
ATOM 2195 C CA . THR A 1 273 ? -14.248 10.388 21.661 1.00 95.94 273 THR A CA 1
ATOM 2196 C C . THR A 1 273 ? -14.654 9.706 22.948 1.00 95.94 273 THR A C 1
ATOM 2198 O O . THR A 1 273 ? -15.620 8.943 22.959 1.00 95.94 273 THR A O 1
ATOM 2201 N N . ALA A 1 274 ? -13.953 10.006 24.033 1.00 94.94 274 ALA A N 1
ATOM 2202 C CA . ALA A 1 274 ? -14.324 9.569 25.368 1.00 94.94 274 ALA A CA 1
ATOM 2203 C C . ALA A 1 274 ? -14.740 10.776 26.206 1.00 94.94 274 ALA A C 1
ATOM 2205 O O . ALA A 1 274 ? -14.055 11.798 26.224 1.00 94.94 274 ALA A O 1
ATOM 2206 N N . VAL A 1 275 ? -15.856 10.653 26.920 1.00 93.06 275 VAL A N 1
ATOM 2207 C CA . VAL A 1 275 ? -16.349 11.668 27.854 1.00 93.06 275 VAL A CA 1
ATOM 2208 C C . VAL A 1 275 ? -16.424 11.053 29.246 1.00 93.06 275 VAL A C 1
ATOM 2210 O O . VAL A 1 275 ? -17.016 9.990 29.434 1.00 93.06 275 VAL A O 1
ATOM 2213 N N . SER A 1 276 ? -15.862 11.749 30.239 1.00 86.50 276 SER A N 1
ATOM 2214 C CA . SER A 1 276 ? -15.788 11.299 31.640 1.00 86.50 276 SER A CA 1
ATOM 2215 C C . SER A 1 276 ? -17.131 11.273 32.395 1.00 86.50 276 SER A C 1
ATOM 2217 O O . SER A 1 276 ? -17.159 11.089 33.609 1.00 86.50 276 SER A O 1
ATOM 2219 N N . ALA A 1 277 ? -18.252 11.454 31.695 1.00 87.69 277 ALA A N 1
ATOM 2220 C CA . ALA A 1 277 ? -19.596 11.358 32.243 1.00 87.69 277 ALA A CA 1
ATOM 2221 C C . ALA A 1 277 ? -20.379 10.282 31.491 1.00 87.69 277 ALA A C 1
ATOM 2223 O O . ALA A 1 277 ? -20.379 10.264 30.261 1.00 87.69 277 ALA A O 1
ATOM 2224 N N . GLN A 1 278 ? -21.078 9.426 32.236 1.00 86.62 278 GLN A N 1
ATOM 2225 C CA . GLN A 1 278 ? -21.986 8.449 31.657 1.00 86.62 278 GLN A CA 1
ATOM 2226 C C . GLN A 1 278 ? -23.266 9.145 31.186 1.00 86.62 278 GLN A C 1
ATOM 2228 O O . GLN A 1 278 ? -24.053 9.658 31.983 1.00 86.62 278 GLN A O 1
ATOM 2233 N N . ILE A 1 279 ? -23.462 9.150 29.876 1.00 91.81 279 ILE A N 1
ATOM 2234 C CA . ILE A 1 279 ? -24.619 9.709 29.185 1.00 91.81 279 ILE A CA 1
ATOM 2235 C C . ILE A 1 279 ? -25.467 8.539 28.673 1.00 91.81 279 ILE A C 1
ATOM 2237 O O . ILE A 1 279 ? -24.949 7.465 28.356 1.00 91.81 279 ILE A O 1
ATOM 2241 N N . ASP A 1 280 ? -26.787 8.717 28.617 1.00 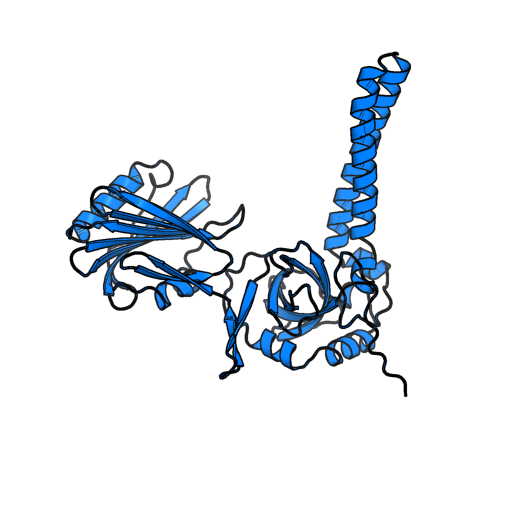95.75 280 ASP A N 1
ATOM 2242 C CA . ASP A 1 280 ? -27.653 7.746 27.948 1.00 95.75 280 ASP A CA 1
ATOM 2243 C C . ASP A 1 280 ? -27.203 7.556 26.490 1.00 95.75 280 ASP A C 1
ATOM 2245 O O . ASP A 1 280 ? -26.956 8.525 25.771 1.00 95.75 280 ASP A O 1
ATOM 2249 N N . VAL A 1 281 ? -27.073 6.301 26.056 1.00 95.69 281 VAL A N 1
ATOM 2250 C CA . VAL A 1 281 ? -26.465 5.984 24.756 1.00 95.69 281 VAL A CA 1
ATOM 2251 C C . VAL A 1 281 ? -27.274 6.548 23.585 1.00 95.69 281 VAL A C 1
ATOM 2253 O O . VAL A 1 281 ? -26.685 7.019 22.613 1.00 95.69 281 VAL A O 1
ATOM 2256 N N . PHE A 1 282 ? -28.608 6.579 23.683 1.00 96.75 282 PHE A N 1
ATOM 2257 C CA . PHE A 1 282 ? -29.465 7.139 22.637 1.00 96.75 282 PHE A CA 1
ATOM 2258 C C . PHE A 1 282 ? -29.429 8.665 22.643 1.00 96.75 282 PHE A C 1
ATOM 2260 O O . PHE A 1 282 ? -29.331 9.265 21.574 1.00 96.75 282 PHE A O 1
ATOM 2267 N N . ALA A 1 283 ? -29.435 9.286 23.826 1.00 96.12 283 ALA A N 1
ATOM 2268 C CA . ALA A 1 283 ? -29.265 10.731 23.952 1.00 96.12 283 ALA A CA 1
ATOM 2269 C C . ALA A 1 283 ? -27.915 11.192 23.378 1.00 96.12 283 ALA A C 1
ATOM 2271 O O . ALA A 1 283 ? -27.862 12.174 22.638 1.00 96.12 283 ALA A O 1
ATOM 2272 N N . LYS A 1 284 ? -26.830 10.452 23.653 1.00 97.06 284 LYS A N 1
ATOM 2273 C CA . LYS A 1 284 ? -25.508 10.748 23.088 1.00 97.06 284 LYS A CA 1
ATOM 2274 C C . LYS A 1 284 ? -25.486 10.568 21.572 1.00 97.06 284 LYS A C 1
ATOM 2276 O O . LYS A 1 284 ? -24.924 11.407 20.877 1.00 97.06 284 LYS A O 1
ATOM 2281 N N . LEU A 1 285 ? -26.105 9.508 21.047 1.00 97.44 285 LEU A N 1
ATOM 2282 C CA . LEU A 1 285 ? -26.215 9.314 19.602 1.00 97.44 285 LEU A CA 1
ATOM 2283 C C . LEU A 1 285 ? -26.970 10.473 18.937 1.00 97.44 285 LEU A C 1
ATOM 2285 O O . LEU A 1 285 ? -26.535 10.969 17.901 1.00 97.44 285 LEU A O 1
ATOM 2289 N N . GLU A 1 286 ? -28.086 10.913 19.521 1.00 96.75 286 GLU A N 1
ATOM 2290 C CA . GLU A 1 286 ? -28.867 12.040 19.008 1.00 96.75 286 GLU A CA 1
ATOM 2291 C C . GLU A 1 286 ? -28.052 13.340 19.006 1.00 96.75 286 GLU A C 1
ATOM 2293 O O . GLU A 1 286 ? -28.026 14.041 17.992 1.00 96.75 286 GLU A O 1
ATOM 2298 N N . GLU A 1 287 ? -27.340 13.630 20.098 1.00 96.12 287 GLU A N 1
ATOM 2299 C CA . GLU A 1 287 ? -26.409 14.758 20.193 1.00 96.12 287 GLU A CA 1
ATOM 2300 C C . GLU A 1 287 ? -25.362 14.702 19.069 1.00 96.12 287 GLU A C 1
ATOM 2302 O O . GLU A 1 287 ? -25.258 15.642 18.281 1.00 96.12 287 GLU A O 1
ATOM 2307 N N . THR A 1 288 ? -24.660 13.571 18.928 1.00 96.38 288 THR A N 1
ATOM 2308 C CA . THR A 1 288 ? -23.637 13.360 17.894 1.00 96.38 288 THR A CA 1
ATOM 2309 C C . THR A 1 288 ? -24.203 13.570 16.488 1.00 96.38 288 THR A C 1
ATOM 2311 O O . THR A 1 288 ? -23.625 14.305 15.687 1.00 96.38 288 THR A O 1
ATOM 2314 N N . LEU A 1 289 ? -25.360 12.979 16.176 1.00 96.38 289 LEU A N 1
ATOM 2315 C CA . LEU A 1 289 ? -25.998 13.119 14.864 1.00 96.38 289 LEU A CA 1
ATOM 2316 C C . LEU A 1 289 ? -26.420 14.565 14.572 1.00 96.38 289 LEU A C 1
ATOM 2318 O O . LEU A 1 289 ? -26.323 15.008 13.424 1.00 96.38 289 LEU A O 1
ATOM 2322 N N . ASN A 1 290 ? -26.893 15.299 15.581 1.00 95.19 290 ASN A N 1
ATOM 2323 C CA . ASN A 1 290 ? -27.267 16.702 15.437 1.00 95.19 290 ASN A CA 1
ATOM 2324 C C . ASN A 1 290 ? -26.035 17.573 15.175 1.00 95.19 290 ASN A C 1
ATOM 2326 O O . ASN A 1 290 ? -26.029 18.315 14.193 1.00 95.19 290 ASN A O 1
ATOM 2330 N N . THR A 1 291 ? -24.965 17.407 15.958 1.00 94.44 291 THR A N 1
ATOM 2331 C CA . THR A 1 291 ? -23.694 18.118 15.752 1.00 94.44 291 THR A CA 1
ATOM 2332 C C . THR A 1 291 ? -23.087 17.815 14.384 1.00 94.44 291 THR A C 1
ATOM 2334 O O . THR A 1 291 ? -22.624 18.724 13.696 1.00 94.44 291 THR A O 1
ATOM 2337 N N . MET A 1 292 ? -23.133 16.560 13.927 1.00 94.44 292 MET A N 1
ATOM 2338 C CA . MET A 1 292 ? -22.670 16.214 12.581 1.00 94.44 292 MET A CA 1
ATOM 2339 C C . MET A 1 292 ? -23.458 16.978 11.512 1.00 94.44 292 MET A C 1
ATOM 2341 O O . MET A 1 292 ? -22.853 17.607 10.647 1.00 94.44 292 MET A O 1
ATOM 2345 N N . LYS A 1 293 ? -24.796 17.001 11.588 1.00 93.44 293 LYS A N 1
ATOM 2346 C CA . LYS A 1 293 ? -25.663 17.673 10.597 1.00 93.44 293 LYS A CA 1
ATOM 2347 C C . LYS A 1 293 ? -25.461 19.189 10.501 1.00 93.44 293 LYS A C 1
ATOM 2349 O O . LYS A 1 293 ? -25.827 19.774 9.478 1.00 93.44 293 LYS A O 1
ATOM 2354 N N . GLU A 1 294 ? -24.894 19.829 11.522 1.00 93.56 294 GLU A N 1
ATOM 2355 C CA . GLU A 1 294 ? -24.509 21.247 11.468 1.00 93.56 294 GLU A CA 1
ATOM 2356 C C . GLU A 1 294 ? -23.346 21.490 10.497 1.00 93.56 294 GLU A C 1
ATOM 2358 O O . GLU A 1 294 ? -23.248 22.552 9.872 1.00 93.56 294 GLU A O 1
ATOM 2363 N N . GLN A 1 295 ? -22.488 20.487 10.305 1.00 91.62 295 GLN A N 1
ATOM 2364 C CA . GLN A 1 295 ? -21.384 20.554 9.362 1.00 91.62 295 GLN A CA 1
ATOM 2365 C C . GLN A 1 295 ? -21.891 20.369 7.928 1.00 91.62 295 GLN A C 1
ATOM 2367 O O . GLN A 1 295 ? -22.695 19.488 7.618 1.00 91.62 295 GLN A O 1
ATOM 2372 N N . LYS A 1 296 ? -21.373 21.182 6.998 1.00 87.00 296 LYS A N 1
ATOM 2373 C CA . LYS A 1 296 ? -21.808 21.169 5.587 1.00 87.00 296 LYS A CA 1
ATOM 2374 C C . LYS A 1 296 ? -21.684 19.791 4.928 1.00 87.00 296 LYS A C 1
ATOM 2376 O O . LYS A 1 296 ? -22.504 19.476 4.071 1.00 87.00 296 LYS A O 1
ATOM 2381 N N . VAL A 1 297 ? -20.684 19.007 5.327 1.00 87.12 297 VAL A N 1
ATOM 2382 C CA . VAL A 1 297 ? -20.361 17.691 4.753 1.00 87.12 297 VAL A CA 1
ATOM 2383 C C . VAL A 1 297 ? -21.420 16.637 5.104 1.00 87.12 297 VAL A C 1
ATOM 2385 O O . VAL A 1 297 ? -21.750 15.809 4.264 1.00 87.12 297 VAL A O 1
ATOM 2388 N N . TYR A 1 298 ? -22.035 16.717 6.289 1.00 91.50 298 TYR A N 1
ATOM 2389 C CA . TYR A 1 298 ? -23.036 15.745 6.758 1.00 91.50 298 TYR A CA 1
ATOM 2390 C C . TYR A 1 298 ? -24.478 16.260 6.677 1.00 91.50 298 TYR A C 1
ATOM 2392 O O . TYR A 1 298 ? -25.410 15.604 7.136 1.00 91.50 298 TYR A O 1
ATOM 2400 N N . ARG A 1 299 ? -24.713 17.432 6.080 1.00 88.81 299 ARG A N 1
ATOM 2401 C CA . ARG A 1 299 ? -26.047 18.054 6.048 1.00 88.81 299 ARG A CA 1
ATOM 2402 C C . ARG A 1 299 ? -27.111 17.202 5.341 1.00 88.81 299 ARG A C 1
ATOM 2404 O O . ARG A 1 299 ? -28.292 17.312 5.659 1.00 88.81 299 ARG A O 1
ATOM 2411 N N . ASN A 1 300 ? -26.707 16.378 4.376 1.00 91.69 300 ASN A N 1
ATOM 2412 C CA . ASN A 1 300 ? -27.579 15.448 3.648 1.00 91.69 300 ASN A CA 1
ATOM 2413 C C . ASN A 1 300 ? -27.496 14.003 4.171 1.00 91.69 300 ASN A C 1
ATOM 2415 O O . ASN A 1 300 ? -27.938 13.081 3.485 1.00 91.69 300 ASN A O 1
ATOM 2419 N N . MET A 1 301 ? -26.915 13.808 5.357 1.00 94.88 301 MET A N 1
ATOM 2420 C CA . MET A 1 301 ? -26.743 12.498 5.963 1.00 94.88 301 MET A CA 1
ATOM 2421 C C . MET A 1 301 ? -28.094 11.825 6.217 1.00 94.88 301 MET A C 1
ATOM 2423 O O . MET A 1 301 ? -28.990 12.391 6.850 1.00 94.88 301 MET A O 1
ATOM 2427 N N . CYS A 1 302 ? -28.200 10.586 5.753 1.00 94.94 302 CYS A N 1
ATOM 2428 C CA . CYS A 1 302 ? -29.313 9.683 6.004 1.00 94.94 302 CYS A CA 1
ATOM 2429 C C . CYS A 1 302 ? -28.829 8.555 6.921 1.00 94.94 302 CYS A C 1
ATOM 2431 O O . CYS A 1 302 ? -27.749 8.016 6.699 1.00 94.94 302 CYS A O 1
ATOM 2433 N N . THR A 1 303 ? -29.613 8.199 7.934 1.00 96.88 303 THR A N 1
ATOM 2434 C CA . THR A 1 303 ? -29.247 7.191 8.941 1.00 96.88 303 THR A CA 1
ATOM 2435 C C . THR A 1 303 ? -30.115 5.947 8.819 1.00 96.88 303 THR A C 1
ATOM 2437 O O . THR A 1 303 ? -31.294 6.030 8.470 1.00 96.88 303 THR A O 1
ATOM 2440 N N . GLU A 1 304 ? -29.551 4.802 9.170 1.00 95.88 304 GLU A N 1
ATOM 2441 C CA . GLU A 1 304 ? -30.278 3.547 9.320 1.00 95.88 304 GLU A CA 1
ATOM 2442 C C . GLU A 1 304 ? -30.856 3.384 10.737 1.00 95.88 304 GLU A C 1
ATOM 2444 O O . GLU A 1 304 ? -30.455 4.101 11.658 1.00 95.88 304 GLU A O 1
ATOM 2449 N N . PRO A 1 305 ? -31.799 2.445 10.949 1.00 96.06 305 PRO A N 1
ATOM 2450 C CA . PRO A 1 305 ? -32.274 2.113 12.287 1.00 96.06 305 PRO A CA 1
ATOM 2451 C C . PRO A 1 305 ? -31.137 1.652 13.203 1.00 96.06 305 PRO A C 1
ATOM 2453 O O . PRO A 1 305 ? -30.290 0.849 12.802 1.00 96.06 305 PRO A O 1
ATOM 2456 N N . VAL A 1 306 ? -31.171 2.127 14.448 1.00 97.38 306 VAL A N 1
ATOM 2457 C CA . VAL A 1 306 ? -30.195 1.777 15.485 1.00 97.38 306 VAL A CA 1
ATOM 2458 C C . VAL A 1 306 ? -30.295 0.294 15.834 1.00 97.38 306 VAL A C 1
ATOM 2460 O O . VAL A 1 306 ? -31.394 -0.257 15.941 1.00 97.38 306 VAL A O 1
ATOM 2463 N N . ARG A 1 307 ? -29.144 -0.354 16.026 1.00 97.06 307 ARG A N 1
ATOM 2464 C CA . ARG A 1 307 ? -29.039 -1.780 16.362 1.00 97.06 307 ARG A CA 1
ATOM 2465 C C . ARG A 1 307 ? -28.182 -1.957 17.608 1.00 97.06 307 ARG A C 1
ATOM 2467 O O . ARG A 1 307 ? -27.203 -1.239 17.775 1.00 97.06 307 ARG A O 1
ATOM 2474 N N . ASN A 1 308 ? -28.516 -2.940 18.436 1.00 96.81 308 ASN A N 1
ATOM 2475 C CA . ASN A 1 308 ? -27.629 -3.378 19.511 1.00 96.81 308 ASN A CA 1
ATOM 2476 C C . ASN A 1 308 ? -26.591 -4.332 18.923 1.00 96.81 308 ASN A C 1
ATOM 2478 O O . ASN A 1 308 ? -26.952 -5.279 18.220 1.00 96.81 308 ASN A O 1
ATOM 2482 N N . VAL A 1 309 ? -25.323 -4.060 19.193 1.00 95.81 309 VAL A N 1
ATOM 2483 C CA . VAL A 1 309 ? -24.171 -4.830 18.718 1.00 95.81 309 VAL A CA 1
ATOM 2484 C C . VAL A 1 309 ? -23.120 -4.896 19.825 1.00 95.81 309 VAL A C 1
ATOM 2486 O O . VAL A 1 309 ? -23.298 -4.316 20.894 1.00 95.81 309 VAL A O 1
ATOM 2489 N N . SER A 1 310 ? -22.006 -5.562 19.552 1.00 93.31 310 SER A N 1
ATOM 2490 C CA . SER A 1 310 ? -20.818 -5.494 20.399 1.00 93.31 310 SER A CA 1
ATOM 2491 C C . SER A 1 310 ? -19.673 -4.854 19.619 1.00 93.31 310 SER A C 1
ATOM 2493 O O . SER A 1 310 ? -19.572 -5.033 18.403 1.00 93.31 310 SER A O 1
ATOM 2495 N N . LEU A 1 311 ? -18.825 -4.099 20.314 1.00 93.12 311 LEU A N 1
ATOM 2496 C CA . LEU A 1 311 ? -17.556 -3.599 19.791 1.00 93.12 311 LEU A CA 1
ATOM 2497 C C . LEU A 1 311 ? -16.439 -4.062 20.732 1.00 93.12 311 LEU A C 1
ATOM 2499 O O . LEU A 1 311 ? -16.370 -3.629 21.886 1.00 93.12 311 LEU A O 1
ATOM 2503 N N . GLY A 1 312 ? -15.601 -4.980 20.247 1.00 88.25 312 GLY A N 1
ATOM 2504 C CA . GLY A 1 312 ? -14.765 -5.801 21.121 1.00 88.25 312 GLY A CA 1
ATOM 2505 C C . GLY A 1 312 ? -15.643 -6.600 22.090 1.00 88.25 312 GLY A C 1
ATOM 2506 O O . GLY A 1 312 ? -16.662 -7.164 21.691 1.00 88.25 312 GLY A O 1
ATOM 2507 N N . ASP A 1 313 ? -15.292 -6.570 23.373 1.00 89.56 313 ASP A N 1
ATOM 2508 C CA . ASP A 1 313 ? -16.031 -7.256 24.443 1.00 89.56 313 ASP A CA 1
ATOM 2509 C C . ASP A 1 313 ? -17.150 -6.402 25.080 1.00 89.56 313 ASP A C 1
ATOM 2511 O O . ASP A 1 313 ? -17.717 -6.784 26.103 1.00 89.56 313 ASP A O 1
ATOM 2515 N N . ASN A 1 314 ? -17.466 -5.231 24.511 1.00 93.06 314 ASN A N 1
ATOM 2516 C CA . ASN A 1 314 ? -18.395 -4.266 25.107 1.00 93.06 314 ASN A CA 1
ATOM 2517 C C . ASN A 1 314 ? -19.713 -4.173 24.334 1.00 93.06 314 ASN A C 1
ATOM 2519 O O . ASN A 1 314 ? -19.716 -4.097 23.103 1.00 93.06 314 ASN A O 1
ATOM 2523 N N . ASP A 1 315 ? -20.828 -4.091 25.063 1.00 95.00 315 ASP A N 1
ATOM 2524 C CA . ASP A 1 315 ? -22.140 -3.794 24.488 1.00 95.00 315 ASP A CA 1
ATOM 2525 C C . ASP A 1 315 ? -22.185 -2.356 23.953 1.00 95.00 315 ASP A C 1
ATOM 2527 O O . ASP A 1 315 ? -21.787 -1.400 24.626 1.00 95.00 315 ASP A O 1
ATOM 2531 N N . ALA A 1 316 ? -22.708 -2.198 22.740 1.00 97.06 316 ALA A N 1
ATOM 2532 C CA . ALA A 1 316 ? -22.806 -0.918 22.059 1.00 97.06 316 ALA A CA 1
ATOM 2533 C C . ALA A 1 316 ? -24.121 -0.795 21.284 1.00 97.06 316 ALA A C 1
ATOM 2535 O O . ALA A 1 316 ? -24.740 -1.781 20.874 1.00 97.06 316 ALA A O 1
ATOM 2536 N N . ILE A 1 317 ? -24.520 0.444 21.013 1.00 98.12 317 ILE A N 1
ATOM 2537 C CA . ILE A 1 317 ? -25.478 0.727 19.945 1.00 98.12 317 ILE A CA 1
ATOM 2538 C C . ILE A 1 317 ? -24.725 1.161 18.692 1.00 98.12 317 ILE A C 1
ATOM 2540 O O . ILE A 1 317 ? -23.736 1.885 18.779 1.00 98.12 317 ILE A O 1
ATOM 2544 N N . LEU A 1 318 ? -25.212 0.736 17.530 1.00 97.94 318 LEU A N 1
ATOM 2545 C CA . LEU A 1 318 ? -24.682 1.085 16.218 1.00 97.94 318 LEU A CA 1
ATOM 2546 C C . LEU A 1 318 ? -25.735 1.833 15.407 1.00 97.94 318 LEU A C 1
ATOM 2548 O O . LEU A 1 318 ? -26.867 1.367 15.258 1.00 97.94 318 LEU A O 1
ATOM 2552 N N . CYS A 1 319 ? -25.327 2.955 14.825 1.00 98.06 319 CYS A N 1
ATOM 2553 C CA . CYS A 1 319 ? -26.065 3.677 13.801 1.00 98.06 319 CYS A CA 1
ATOM 2554 C C . CYS A 1 319 ? -25.197 3.807 12.547 1.00 98.06 319 CYS A C 1
ATOM 2556 O O . CYS A 1 319 ? -24.137 4.435 12.585 1.00 98.06 319 CYS A O 1
ATOM 2558 N N . SER A 1 320 ? -25.644 3.216 11.441 1.00 97.69 320 SER A N 1
ATOM 2559 C CA . SER A 1 320 ? -25.017 3.422 10.135 1.00 97.69 320 SER A CA 1
ATOM 2560 C C . SER A 1 320 ? -25.581 4.674 9.478 1.00 97.69 320 SER A C 1
ATOM 2562 O O . SER A 1 320 ? -26.764 4.991 9.633 1.00 97.69 320 SER A O 1
ATOM 2564 N N . PHE A 1 321 ? -24.758 5.369 8.706 1.00 96.38 321 PHE A N 1
ATOM 2565 C CA . PHE A 1 321 ? -25.185 6.523 7.937 1.00 96.38 321 PHE A CA 1
ATOM 2566 C C . PHE A 1 321 ? -24.555 6.552 6.549 1.00 96.38 321 PHE A C 1
ATOM 2568 O O . PHE A 1 321 ? -23.502 5.971 6.302 1.00 96.38 321 PHE A O 1
ATOM 2575 N N . VAL A 1 322 ? -25.216 7.267 5.644 1.00 96.38 322 VAL A N 1
ATOM 2576 C CA . VAL A 1 322 ? -24.708 7.584 4.310 1.00 96.38 322 VAL A CA 1
ATOM 2577 C C . VAL A 1 322 ? -24.844 9.082 4.099 1.00 96.38 322 VAL A C 1
ATOM 2579 O O . VAL A 1 322 ? -25.925 9.645 4.289 1.00 96.38 322 VAL A O 1
ATOM 2582 N N . CYS A 1 323 ? -23.766 9.737 3.689 1.00 94.19 323 CYS A N 1
ATOM 2583 C CA . CYS A 1 323 ? -23.779 11.136 3.275 1.00 94.19 323 CYS A CA 1
ATOM 2584 C C . CYS A 1 323 ? -23.148 11.288 1.887 1.00 94.19 323 CYS A C 1
ATOM 2586 O O . CYS A 1 323 ? -22.584 10.351 1.318 1.00 94.19 323 CYS A O 1
ATOM 2588 N N . SER A 1 324 ? -23.299 12.469 1.290 1.00 91.00 324 SER A N 1
ATOM 2589 C CA . SER A 1 324 ? -22.634 12.764 0.024 1.00 91.00 324 SER A CA 1
ATOM 2590 C C . SER A 1 324 ? -22.093 14.178 0.013 1.00 91.00 324 SER A C 1
ATOM 2592 O O . SER A 1 324 ? -22.821 15.138 0.265 1.00 91.00 324 SER A O 1
ATOM 2594 N N . PHE A 1 325 ? -20.825 14.312 -0.344 1.00 85.50 325 PHE A N 1
ATOM 2595 C CA . PHE A 1 325 ? -20.169 15.599 -0.470 1.00 85.50 325 PHE A CA 1
ATOM 2596 C C . PHE A 1 325 ? -19.348 15.624 -1.755 1.00 85.50 325 PHE A C 1
ATOM 2598 O O . PHE A 1 325 ? -18.704 14.646 -2.115 1.00 85.50 325 PHE A O 1
ATOM 2605 N N . SER A 1 326 ? -19.434 16.735 -2.492 1.00 85.19 326 SER A N 1
ATOM 2606 C CA . SER A 1 326 ? -18.741 16.928 -3.777 1.00 85.19 326 SER A CA 1
ATOM 2607 C C . SER A 1 326 ? -19.004 15.844 -4.839 1.00 85.19 326 SER A C 1
ATOM 2609 O O . SER A 1 326 ? -18.185 15.631 -5.724 1.00 85.19 326 SER A O 1
ATOM 2611 N N . GLY A 1 327 ? -20.170 15.189 -4.792 1.00 83.06 327 GLY A N 1
ATOM 2612 C CA . GLY A 1 327 ? -20.555 14.135 -5.742 1.00 83.06 327 GLY A CA 1
ATOM 2613 C C . GLY A 1 327 ? -20.073 12.732 -5.364 1.00 83.06 327 GLY A C 1
ATOM 2614 O O . GLY A 1 327 ? -20.519 11.765 -5.981 1.00 83.06 327 GLY A O 1
ATOM 2615 N N . THR A 1 328 ? -19.250 12.612 -4.323 1.00 88.75 328 THR A N 1
ATOM 2616 C CA . THR A 1 328 ? -18.813 11.337 -3.751 1.00 88.75 328 THR A CA 1
ATOM 2617 C C . THR A 1 328 ? -19.770 10.911 -2.641 1.00 88.75 328 THR A C 1
ATOM 2619 O O . THR A 1 328 ? -20.362 11.754 -1.955 1.00 88.75 328 THR A O 1
ATOM 2622 N N . LYS A 1 329 ? -19.993 9.602 -2.500 1.00 92.88 329 LYS A N 1
ATOM 2623 C CA . LYS A 1 329 ? -20.773 9.025 -1.400 1.00 92.88 329 LYS A CA 1
ATOM 2624 C C . LYS A 1 329 ? -19.819 8.507 -0.338 1.00 92.88 329 LYS A C 1
ATOM 2626 O O . LYS A 1 329 ? -18.855 7.840 -0.681 1.00 92.88 329 LYS A O 1
ATOM 2631 N N . TYR A 1 330 ? -20.155 8.771 0.915 1.00 94.38 330 TYR A N 1
ATOM 2632 C CA . TYR A 1 330 ? -19.447 8.240 2.067 1.00 94.38 330 TYR A CA 1
ATOM 2633 C C . TYR A 1 330 ? -20.419 7.442 2.918 1.00 94.38 330 TYR A C 1
ATOM 2635 O O . TYR A 1 330 ? -21.573 7.840 3.123 1.00 94.38 330 TYR A O 1
ATOM 2643 N N . PHE A 1 331 ? -19.935 6.312 3.398 1.00 96.19 331 PHE A N 1
ATOM 2644 C CA . PHE A 1 331 ? -20.606 5.436 4.335 1.00 96.19 331 PHE A CA 1
ATOM 2645 C C . PHE A 1 331 ? -19.942 5.617 5.689 1.00 96.19 331 PHE A C 1
ATOM 2647 O O . PHE A 1 331 ? -18.740 5.864 5.766 1.00 96.19 331 PHE A O 1
ATOM 2654 N N . GLY A 1 332 ? -20.709 5.496 6.763 1.00 96.75 332 GLY A N 1
ATOM 2655 C CA . GLY A 1 332 ? -20.150 5.577 8.098 1.00 96.75 332 GLY A CA 1
ATOM 2656 C C . GLY A 1 332 ? -20.932 4.789 9.125 1.00 96.75 332 GLY A C 1
ATOM 2657 O O . GLY A 1 332 ? -22.096 4.431 8.931 1.00 96.75 332 GLY A O 1
ATOM 2658 N N . ARG A 1 333 ? -20.258 4.501 10.232 1.00 97.38 333 ARG A N 1
ATOM 2659 C CA . ARG A 1 333 ? -20.777 3.746 11.368 1.00 97.38 333 ARG A CA 1
ATOM 2660 C C . ARG A 1 333 ? -20.430 4.481 12.646 1.00 97.38 333 ARG A C 1
ATOM 2662 O O . ARG A 1 333 ? -19.276 4.840 12.848 1.00 97.38 333 ARG A O 1
ATOM 2669 N N . ILE A 1 334 ? -21.426 4.686 13.499 1.00 98.12 334 ILE A N 1
ATOM 2670 C CA . ILE A 1 334 ? -21.271 5.317 14.810 1.00 98.12 334 ILE A CA 1
ATOM 2671 C C . ILE A 1 334 ? -21.625 4.287 15.871 1.00 98.12 334 ILE A C 1
ATOM 2673 O O . ILE A 1 334 ? -22.769 3.832 15.929 1.00 98.12 334 ILE A O 1
ATOM 2677 N N . TYR A 1 335 ? -20.654 3.954 16.711 1.00 98.06 335 TYR A N 1
ATOM 2678 C CA . TYR A 1 335 ? -20.831 3.125 17.892 1.00 98.06 335 TYR A CA 1
ATOM 2679 C C . TYR A 1 335 ? -20.871 4.020 19.128 1.00 98.06 335 TYR A C 1
ATOM 2681 O O . TYR A 1 335 ? -19.979 4.848 19.313 1.00 98.06 335 TYR A O 1
ATOM 2689 N N . ILE A 1 336 ? -21.880 3.840 19.981 1.00 98.06 336 ILE A N 1
ATOM 2690 C CA . ILE A 1 336 ? -21.944 4.472 21.304 1.00 98.06 336 ILE A CA 1
ATOM 2691 C C . ILE A 1 336 ? -21.964 3.380 22.365 1.00 98.06 336 ILE A C 1
ATOM 2693 O O . ILE A 1 336 ? -22.770 2.450 22.294 1.00 98.06 336 ILE A O 1
ATOM 2697 N N . LEU A 1 337 ? -21.085 3.509 23.351 1.00 96.50 337 LEU A N 1
ATOM 2698 C CA . LEU A 1 337 ? -20.884 2.529 24.415 1.00 96.50 337 LEU A CA 1
ATOM 2699 C C . LEU A 1 337 ? -20.613 3.220 25.751 1.00 96.50 337 LEU A C 1
ATOM 2701 O O . LEU A 1 337 ? -19.992 4.281 25.807 1.00 96.50 337 LEU A O 1
ATOM 2705 N N . ASN A 1 338 ? -21.083 2.592 26.827 1.00 95.69 338 ASN A N 1
ATOM 2706 C CA . ASN A 1 338 ? -20.871 3.035 28.200 1.00 95.69 338 ASN A CA 1
ATOM 2707 C C . ASN A 1 338 ? -20.045 1.989 28.940 1.00 95.69 338 ASN A C 1
ATOM 2709 O O . ASN A 1 338 ? -20.521 0.879 29.166 1.00 95.69 338 ASN A O 1
ATOM 2713 N N . VAL A 1 339 ? -18.829 2.354 29.339 1.00 93.31 339 VAL A N 1
ATOM 2714 C CA . VAL A 1 339 ? -17.883 1.443 29.995 1.00 93.31 339 VAL A CA 1
ATOM 2715 C C . VAL A 1 339 ? -17.211 2.184 31.143 1.00 93.31 339 VAL A C 1
ATOM 2717 O O . VAL A 1 339 ? -16.829 3.343 30.995 1.00 93.31 339 VAL A O 1
ATOM 2720 N N . SER A 1 340 ? -17.113 1.543 32.310 1.00 88.50 340 SER A N 1
ATOM 2721 C CA . SER A 1 340 ? -16.401 2.079 33.483 1.00 88.50 340 SER A CA 1
ATOM 2722 C C . SER A 1 340 ? -16.804 3.514 33.888 1.00 88.50 340 SER A C 1
ATOM 2724 O O . SER A 1 340 ? -15.984 4.294 34.363 1.00 88.50 340 SER A O 1
ATOM 2726 N N . GLY A 1 341 ? -18.082 3.878 33.708 1.00 89.50 341 GLY A N 1
ATOM 2727 C CA . GLY A 1 341 ? -18.616 5.208 34.047 1.00 89.50 341 GLY A CA 1
ATOM 2728 C C . GLY A 1 341 ? -18.328 6.313 33.020 1.00 89.50 341 GLY A C 1
ATOM 2729 O O . GLY A 1 341 ? -18.655 7.472 33.276 1.00 89.50 341 GLY A O 1
ATOM 2730 N N . LYS A 1 342 ? -17.755 5.967 31.863 1.00 93.88 342 LYS A N 1
ATOM 2731 C CA . LYS A 1 342 ? -17.477 6.870 30.739 1.00 93.88 342 LYS A CA 1
ATOM 2732 C C . LYS A 1 342 ? -18.350 6.518 29.535 1.00 93.88 342 LYS A C 1
ATOM 2734 O O . LYS A 1 342 ? -18.744 5.361 29.365 1.00 93.88 342 LYS A O 1
ATOM 2739 N N . THR A 1 343 ? -18.622 7.507 28.689 1.00 96.31 343 THR A N 1
ATOM 2740 C CA . THR A 1 343 ? -19.288 7.304 27.396 1.00 96.31 343 THR A CA 1
ATOM 2741 C C . THR A 1 343 ? -18.283 7.461 26.269 1.00 96.31 343 THR A C 1
ATOM 2743 O O . THR A 1 343 ? -17.595 8.478 26.179 1.00 96.31 343 THR A O 1
ATOM 2746 N N . PHE A 1 344 ? -18.237 6.470 25.387 1.00 96.94 344 PHE A N 1
ATOM 2747 C CA . PHE A 1 344 ? -17.371 6.440 24.219 1.00 96.94 344 PHE A CA 1
ATOM 2748 C C . PHE A 1 344 ? -18.207 6.549 22.947 1.00 96.94 344 PHE A C 1
ATOM 2750 O O . PHE A 1 344 ? -19.263 5.927 22.823 1.00 96.94 344 PHE A O 1
ATOM 2757 N N . THR A 1 345 ? -17.720 7.341 21.999 1.00 97.81 345 THR A N 1
ATOM 2758 C CA . THR A 1 345 ? -18.229 7.433 20.630 1.00 97.81 345 THR A CA 1
ATOM 2759 C C . THR A 1 345 ? -17.119 6.999 19.691 1.00 97.81 345 THR A C 1
ATOM 2761 O O . THR A 1 345 ? -16.059 7.617 19.693 1.00 97.81 345 THR A O 1
ATOM 2764 N N . VAL A 1 346 ? -17.352 5.950 18.907 1.00 97.88 346 VAL A N 1
ATOM 2765 C CA . VAL A 1 346 ? -16.435 5.511 17.849 1.00 97.88 346 VAL A CA 1
ATOM 2766 C C . VAL A 1 346 ? -17.118 5.731 16.511 1.00 97.88 346 VAL A C 1
ATOM 2768 O O . VAL A 1 346 ? -18.167 5.141 16.254 1.00 97.88 346 VAL A O 1
ATOM 2771 N N . LEU A 1 347 ? -16.541 6.570 15.661 1.00 97.44 347 LEU A N 1
ATOM 2772 C CA . LEU A 1 347 ? -17.000 6.787 14.295 1.00 97.44 347 LEU A CA 1
ATOM 2773 C C . LEU A 1 347 ? -15.993 6.176 13.328 1.00 97.44 347 LEU A C 1
ATOM 2775 O O . LEU A 1 347 ? -14.797 6.414 13.441 1.00 97.44 347 LEU A O 1
ATOM 2779 N N . MET A 1 348 ? -16.489 5.410 12.363 1.00 96.94 348 MET A N 1
ATOM 2780 C CA . MET A 1 348 ? -15.722 4.931 11.215 1.00 96.94 348 MET A CA 1
ATOM 2781 C C . MET A 1 348 ? -16.373 5.460 9.947 1.00 96.94 348 MET A C 1
ATOM 2783 O O . MET A 1 348 ? -17.604 5.479 9.865 1.00 96.94 348 MET A O 1
ATOM 2787 N N . GLN A 1 349 ? -15.580 5.851 8.955 1.00 95.25 349 GLN A N 1
ATOM 2788 C CA . GLN A 1 349 ? -16.097 6.316 7.669 1.00 95.25 349 GLN A CA 1
ATOM 2789 C C . GLN A 1 349 ? -15.167 5.935 6.520 1.00 95.25 349 GLN A C 1
ATOM 2791 O O . GLN A 1 349 ? -13.951 5.908 6.695 1.00 95.25 349 GLN A O 1
ATOM 2796 N N . ASP A 1 350 ? -15.765 5.656 5.360 1.00 93.56 350 ASP A N 1
ATOM 2797 C CA . ASP A 1 350 ? -15.067 5.387 4.104 1.00 93.56 350 ASP A CA 1
ATOM 2798 C C . ASP A 1 350 ? -15.977 5.648 2.879 1.00 93.56 350 ASP A C 1
ATOM 2800 O O . ASP A 1 350 ? -17.192 5.814 3.011 1.00 93.56 350 ASP A O 1
ATOM 2804 N N . GLU A 1 351 ? -15.411 5.678 1.672 1.00 91.06 351 GLU A N 1
ATOM 2805 C CA . GLU A 1 351 ? -16.151 5.714 0.398 1.00 91.06 351 GLU A CA 1
ATOM 2806 C C . GLU A 1 351 ? -16.780 4.361 0.032 1.00 91.06 351 GLU A C 1
ATOM 2808 O O . GLU A 1 351 ? -17.721 4.305 -0.764 1.00 91.06 351 GLU A O 1
ATOM 2813 N N . GLU A 1 352 ? -16.305 3.266 0.634 1.00 87.50 352 GLU A N 1
ATOM 2814 C CA . GLU A 1 352 ? -16.814 1.911 0.426 1.00 87.50 352 GLU A CA 1
ATOM 2815 C C . GLU A 1 352 ? -17.571 1.385 1.656 1.00 87.50 352 GLU A C 1
ATOM 2817 O O . GLU A 1 352 ? -17.103 1.472 2.790 1.00 87.50 352 GLU A O 1
ATOM 2822 N N . ASP A 1 353 ? -18.719 0.737 1.439 1.00 89.31 353 ASP A N 1
ATOM 2823 C CA . ASP A 1 353 ? -19.471 0.042 2.496 1.00 89.31 353 ASP A CA 1
ATOM 2824 C C . ASP A 1 353 ? -18.884 -1.356 2.780 1.00 89.31 353 ASP A C 1
ATOM 2826 O O . ASP A 1 353 ? -19.519 -2.389 2.562 1.00 89.31 353 ASP A O 1
ATOM 2830 N N . ALA A 1 354 ? -17.616 -1.396 3.202 1.00 86.50 354 ALA A N 1
ATOM 2831 C CA . ALA A 1 354 ? -16.840 -2.624 3.412 1.00 86.50 354 ALA A CA 1
ATOM 2832 C C . ALA A 1 354 ? -16.197 -2.694 4.812 1.00 86.50 354 ALA A C 1
ATOM 2834 O O . ALA A 1 354 ? -15.099 -3.231 4.985 1.00 86.50 354 ALA A O 1
ATOM 2835 N N . PHE A 1 355 ? -16.888 -2.154 5.823 1.00 87.25 355 PHE A N 1
ATOM 2836 C CA . PHE A 1 355 ? -16.356 -1.965 7.179 1.00 87.25 355 PHE A CA 1
ATOM 2837 C C . PHE A 1 355 ? -15.833 -3.240 7.847 1.00 87.25 355 PHE A C 1
ATOM 2839 O O . PHE A 1 355 ? -14.775 -3.201 8.466 1.00 87.25 355 PHE A O 1
ATOM 2846 N N . GLU A 1 356 ? -16.534 -4.365 7.680 1.00 81.69 356 GLU A N 1
ATOM 2847 C CA . GLU A 1 356 ? -16.163 -5.652 8.299 1.00 81.69 356 GLU A CA 1
ATOM 2848 C C . GLU A 1 356 ? -14.779 -6.149 7.868 1.00 81.69 356 GLU A C 1
ATOM 2850 O O . GLU A 1 356 ? -14.127 -6.879 8.608 1.00 81.69 356 GLU A O 1
ATOM 2855 N N . ASN A 1 357 ? -14.329 -5.745 6.677 1.00 78.38 357 ASN A N 1
ATOM 2856 C CA . ASN A 1 357 ? -13.028 -6.126 6.143 1.00 78.38 357 ASN A CA 1
ATOM 2857 C C . ASN A 1 357 ? -12.011 -5.001 6.363 1.00 78.38 357 ASN A C 1
ATOM 2859 O O . ASN A 1 357 ? -10.951 -5.227 6.938 1.00 78.38 357 ASN A O 1
ATOM 2863 N N . LYS A 1 358 ? -12.353 -3.768 5.960 1.00 82.81 358 LYS A N 1
ATOM 2864 C CA . LYS A 1 358 ? -11.421 -2.629 5.977 1.00 82.81 358 LYS A CA 1
ATOM 2865 C C . LYS A 1 358 ? -11.024 -2.171 7.381 1.00 82.81 358 LYS A C 1
ATOM 2867 O O . LYS A 1 358 ? -9.898 -1.728 7.575 1.00 82.81 358 LYS A O 1
ATOM 2872 N N . PHE A 1 359 ? -11.926 -2.280 8.355 1.00 88.94 359 PHE A N 1
ATOM 2873 C CA . PHE A 1 359 ? -11.698 -1.832 9.735 1.00 88.94 359 PHE A CA 1
ATOM 2874 C C . PHE A 1 359 ? -11.520 -3.004 10.701 1.00 88.94 359 PHE A C 1
ATOM 2876 O O . PHE A 1 359 ? -11.464 -2.805 11.915 1.00 88.94 359 PHE A O 1
ATOM 2883 N N . LYS A 1 360 ? -11.371 -4.226 10.171 1.00 85.88 360 LYS A N 1
ATOM 2884 C CA . LYS A 1 360 ? -11.238 -5.447 10.968 1.00 85.88 360 LYS A CA 1
ATOM 2885 C C . LYS A 1 360 ? -10.080 -5.369 11.961 1.00 85.88 360 LYS A C 1
ATOM 2887 O O . LYS A 1 360 ? -10.214 -5.772 13.112 1.00 85.88 360 LYS A O 1
ATOM 2892 N N . PHE A 1 361 ? -8.959 -4.782 11.527 1.00 85.31 361 PHE A N 1
ATOM 2893 C CA . PHE A 1 361 ? -7.780 -4.569 12.368 1.00 85.31 361 PHE A CA 1
ATOM 2894 C C . PHE A 1 361 ? -8.118 -3.805 13.656 1.00 85.31 361 PHE A C 1
ATOM 2896 O O . PHE A 1 361 ? -7.540 -4.082 14.704 1.00 85.31 361 PHE A O 1
ATOM 2903 N N . PHE A 1 362 ? -9.054 -2.857 13.578 1.00 91.75 362 PHE A N 1
ATOM 2904 C CA . PHE A 1 362 ? -9.492 -2.052 14.704 1.00 91.75 362 PHE A CA 1
ATOM 2905 C C . PHE A 1 362 ? -10.511 -2.827 15.531 1.00 91.75 362 PHE A C 1
ATOM 2907 O O . PHE A 1 362 ? -10.312 -3.005 16.726 1.00 91.75 362 PHE A O 1
ATOM 2914 N N . THR A 1 363 ? -11.573 -3.338 14.904 1.00 90.19 363 THR A N 1
ATOM 2915 C CA . THR A 1 363 ? -12.662 -4.015 15.624 1.00 90.19 363 THR A CA 1
ATOM 2916 C C . THR A 1 363 ? -12.195 -5.251 16.389 1.00 90.19 363 THR A C 1
ATOM 2918 O O . THR A 1 363 ? -12.706 -5.508 17.474 1.00 90.19 363 THR A O 1
ATOM 2921 N N . ASP A 1 364 ? -11.217 -5.991 15.858 1.00 87.81 364 ASP A N 1
ATOM 2922 C CA . ASP A 1 364 ? -10.653 -7.184 16.503 1.00 87.81 364 ASP A CA 1
ATOM 2923 C C . ASP A 1 364 ? -9.730 -6.857 17.685 1.00 87.81 364 ASP A C 1
ATOM 2925 O O . ASP A 1 364 ? -9.503 -7.702 18.548 1.00 87.81 364 ASP A O 1
ATOM 2929 N N . SER A 1 365 ? -9.127 -5.666 17.691 1.00 91.31 365 SER A N 1
ATOM 2930 C CA . SER A 1 365 ? -8.094 -5.284 18.662 1.00 91.31 365 SER A CA 1
ATOM 2931 C C . SER A 1 365 ? -8.554 -4.229 19.665 1.00 91.31 365 SER A C 1
ATOM 2933 O O . SER A 1 365 ? -7.846 -3.970 20.641 1.00 91.31 365 SER A O 1
ATOM 2935 N N . PHE A 1 366 ? -9.717 -3.617 19.431 1.00 95.00 366 PHE A N 1
ATOM 2936 C CA . PHE A 1 366 ? -10.257 -2.556 20.261 1.00 95.00 366 PHE A CA 1
ATOM 2937 C C . PHE A 1 366 ? -10.698 -3.081 21.622 1.00 95.00 366 PHE A C 1
ATOM 2939 O O . PHE A 1 366 ? -11.552 -3.957 21.747 1.00 95.00 366 PHE A O 1
ATOM 2946 N N . THR A 1 367 ? -10.112 -2.495 22.656 1.00 94.31 367 THR A N 1
ATOM 2947 C CA . THR A 1 367 ? -10.333 -2.847 24.054 1.00 94.31 367 THR A CA 1
ATOM 2948 C C . THR A 1 367 ? -10.462 -1.580 24.882 1.00 94.31 367 THR A C 1
ATOM 2950 O O . THR A 1 367 ? -9.802 -0.573 24.607 1.00 94.31 367 THR A O 1
ATOM 2953 N N . ILE A 1 368 ? -11.314 -1.649 25.903 1.00 92.12 368 ILE A N 1
ATOM 2954 C CA . ILE A 1 368 ? -11.482 -0.606 26.913 1.00 92.12 368 ILE A CA 1
ATOM 2955 C C . ILE A 1 368 ? -11.167 -1.229 28.272 1.00 92.12 368 ILE A C 1
ATOM 2957 O O . ILE A 1 368 ? -11.651 -2.326 28.558 1.00 92.12 368 ILE A O 1
ATOM 2961 N N . LYS A 1 369 ? -10.311 -0.570 29.055 1.00 83.25 369 LYS A N 1
ATOM 2962 C CA . LYS A 1 369 ? -9.843 -1.029 30.369 1.00 83.25 369 LYS A CA 1
ATOM 2963 C C . LYS A 1 369 ? -10.790 -0.657 31.511 1.00 83.25 369 LYS A C 1
ATOM 2965 O O . LYS A 1 369 ? -11.496 0.376 31.429 1.00 83.25 369 LYS A O 1
#

pLDDT: mean 86.42, std 13.53, range [26.44, 98.12]

Secondary structure (DSSP, 8-state):
------PPPPBTTB--SS-------HHHHHHH-HHHHHHHHHHHHHHHHHHHHHHHHHHHHHTT-HHHHHHHHHHHHHHHHHHHHHHHHTSTHHHHSSEEEEEEEEEETTEEEEEEEE-BSS-SS---EEEEEEE-S--TTS---TT-EEEEEEEEEEEETTEEEEEEEEEGGGT---HHHHHHHHHTS-HHHHHHHHT----TTSPTT-EEEEEE-TTT--EEE-EEEEEETTEEEEEETTEEEEEEE-GGG-EEEEEEESSTT---EEEEEEESS---HHHHHHHHHHHHHHSTTTTT-EEPPPEEEEETTEEEEEEEEEEEETTEEEEEEEEEEEETTEEEEEEEEESSS-HHHHTHHHHTT-EE-